Protein AF-A0A8C8H625-F1 (afdb_monomer)

Mean predicted aligned error: 10.96 Å

Nearest PDB structures (foldseek):
  1xi3-assembly1_B  TM=5.626E-01  e=2.067E-02  Pyrococcus furiosus
  3nl3-assembly1_C  TM=6.368E-01  e=4.954E-01  Nakaseomyces glabratus
  2c3z-assembly1_A  TM=3.752E-01  e=5.286E-01  Saccharolobus solfataricus
  1guz-assembly1_C  TM=5.923E-01  e=2.852E+00  Prosthecochloris vibrioformis
  7w8a-assembly1_B  TM=6.347E-01  e=4.491E+00  Babesia orientalis

Foldseek 3Di:
DDDDPPPPAQADEDEPPPPPPDELDDDVVVLVVLLVVLLVVCVVCVRHQYEYEDPCRLVSCVSSVHQAYEDEQCDAWWQASHGIDHRCVVVVVVVCVVVVVPRHYYHYDLDDPRIGCPVCPVPDSVNSVVVNDPDPDDPDPCVVPPPDQDEAEDDDDPVCVVVCVVHPYYHDDPVPDDDVD

Sequence (181 aa):
ETWPQIIEEDGLIIENMHDVLYTFSIGPEVCASMTAVCAAVRGICPSLFRSCLQETALDVALASGMDFIRAEGYVFSHVADEGLLNACVGVLLRYGKQIKAEHVQIFTDIKKKHSSHVLTSDVSIVETARATEVDPVELRDVAESVRLLVLIGSGVTHDNVEQYLDSIAMTIGSHFKRGSV

pLDDT: mean 70.05, std 19.46, range [22.88, 93.25]

Organism: Oncorhynchus tshawytscha (NCBI:txid74940)

Radius of gyration: 17.41 Å; Cα contacts (8 Å, |Δi|>4): 211; chains: 1; bounding box: 45×52×32 Å

Structure (mmCIF, N/CA/C/O backbone):
data_AF-A0A8C8H625-F1
#
_entry.id   AF-A0A8C8H625-F1
#
loop_
_atom_site.group_PDB
_atom_site.id
_atom_site.type_symbol
_atom_site.label_atom_id
_atom_site.label_alt_id
_atom_site.label_comp_id
_atom_site.label_asym_id
_atom_site.label_entity_id
_atom_site.label_seq_id
_atom_site.pdbx_PDB_ins_code
_atom_site.Cartn_x
_atom_site.Cartn_y
_atom_site.Cartn_z
_atom_site.occupancy
_atom_site.B_iso_or_equiv
_atom_site.auth_seq_id
_atom_site.auth_comp_id
_atom_site.auth_asym_id
_atom_site.auth_atom_id
_atom_site.pdbx_PDB_model_num
ATOM 1 N N . GLU A 1 1 ? -21.019 -37.793 -1.789 1.00 31.06 1 GLU A N 1
ATOM 2 C CA . GLU A 1 1 ? -21.239 -36.603 -0.944 1.00 31.06 1 GLU A CA 1
ATOM 3 C C . GLU A 1 1 ? -19.889 -35.965 -0.673 1.00 31.06 1 GLU A C 1
ATOM 5 O O . GLU A 1 1 ? -19.155 -36.429 0.185 1.00 31.06 1 GLU A O 1
ATOM 10 N N . THR A 1 2 ? -19.501 -34.984 -1.476 1.00 25.44 2 THR A N 1
ATOM 11 C CA . THR A 1 2 ? -18.235 -34.257 -1.312 1.00 25.44 2 THR A CA 1
ATOM 12 C C . THR A 1 2 ? -18.562 -32.793 -1.524 1.00 25.44 2 THR A C 1
ATOM 14 O O . THR A 1 2 ? -18.779 -32.350 -2.649 1.00 25.44 2 THR A O 1
ATOM 17 N N . TRP A 1 3 ? -18.736 -32.094 -0.408 1.00 22.88 3 TRP A N 1
ATOM 18 C CA . TRP A 1 3 ? -18.944 -30.655 -0.344 1.00 22.88 3 TRP A CA 1
ATOM 19 C C . TRP A 1 3 ? -17.787 -29.930 -1.055 1.00 22.88 3 TRP A C 1
ATOM 21 O O . TRP A 1 3 ? -16.643 -30.361 -0.892 1.00 22.88 3 TRP A O 1
ATOM 31 N N . PRO A 1 4 ? -18.036 -28.858 -1.830 1.00 34.09 4 PRO A N 1
ATOM 32 C CA . PRO A 1 4 ? -16.956 -27.991 -2.281 1.00 34.09 4 PRO A CA 1
ATOM 33 C C . PRO A 1 4 ? -16.307 -27.377 -1.037 1.00 34.09 4 PRO A C 1
ATOM 35 O O . PRO A 1 4 ? -17.010 -26.835 -0.182 1.00 34.09 4 PRO A O 1
ATOM 38 N N . GLN A 1 5 ? -14.989 -27.529 -0.902 1.00 32.00 5 GLN A N 1
ATOM 39 C CA . GLN A 1 5 ? -14.224 -26.889 0.163 1.00 32.00 5 GLN A CA 1
ATOM 40 C C . GLN A 1 5 ? -14.479 -25.384 0.080 1.00 32.00 5 GLN A C 1
ATOM 42 O O . GLN A 1 5 ? -14.167 -24.742 -0.922 1.00 32.00 5 GLN A O 1
ATOM 47 N N . ILE A 1 6 ? -15.136 -24.852 1.106 1.00 26.44 6 ILE A N 1
ATOM 48 C CA . ILE A 1 6 ? -15.319 -23.420 1.290 1.00 26.44 6 ILE A CA 1
ATOM 49 C C . ILE A 1 6 ? -13.909 -22.862 1.482 1.00 26.44 6 ILE A C 1
ATOM 51 O O . ILE A 1 6 ? -13.241 -23.217 2.450 1.00 26.44 6 ILE A O 1
ATOM 55 N N . ILE A 1 7 ? -13.439 -22.055 0.533 1.00 34.59 7 ILE A N 1
ATOM 56 C CA . ILE A 1 7 ? -12.278 -21.198 0.757 1.00 34.59 7 ILE A CA 1
ATOM 57 C C . ILE A 1 7 ? -12.759 -20.173 1.786 1.00 34.59 7 ILE A C 1
ATOM 59 O O . ILE A 1 7 ? -13.562 -19.301 1.454 1.00 34.59 7 ILE A O 1
ATOM 63 N N . GLU A 1 8 ? -12.386 -20.351 3.051 1.00 35.91 8 GLU A N 1
ATOM 64 C CA . GLU A 1 8 ? -12.591 -19.319 4.064 1.00 35.91 8 GLU A CA 1
ATOM 65 C C . GLU A 1 8 ? -11.663 -18.152 3.715 1.00 35.91 8 GLU A C 1
ATOM 67 O O . GLU A 1 8 ? -10.464 -18.331 3.513 1.00 35.91 8 GLU A O 1
ATOM 72 N N . GLU A 1 9 ? -12.234 -16.962 3.539 1.00 56.28 9 GLU A N 1
ATOM 73 C CA . GLU A 1 9 ? -11.440 -15.760 3.307 1.00 56.28 9 GLU A CA 1
ATOM 74 C C . GLU A 1 9 ? -10.863 -15.293 4.644 1.00 56.28 9 GLU A C 1
ATOM 76 O O . GLU A 1 9 ? -11.613 -14.951 5.556 1.00 56.28 9 GLU A O 1
ATOM 81 N N . ASP A 1 10 ? -9.536 -15.252 4.758 1.00 67.25 10 ASP A N 1
ATOM 82 C CA . ASP A 1 10 ? -8.853 -14.777 5.970 1.00 67.25 10 ASP A CA 1
ATOM 83 C C . ASP A 1 10 ? -8.672 -13.245 5.990 1.00 67.25 10 ASP A C 1
ATOM 85 O O . ASP A 1 10 ? -8.408 -12.642 7.036 1.00 67.25 10 ASP A O 1
ATOM 89 N N . GLY A 1 11 ? -8.840 -12.576 4.842 1.00 68.88 11 GLY A N 1
ATOM 90 C CA . GLY A 1 11 ? -8.639 -11.135 4.732 1.00 68.88 11 GLY A CA 1
ATOM 91 C C . GLY A 1 11 ? -9.285 -10.477 3.515 1.00 68.88 11 GLY A C 1
ATOM 92 O O . GLY A 1 11 ? -9.556 -11.113 2.503 1.00 68.88 11 GLY A O 1
ATOM 93 N N . LEU A 1 12 ? -9.519 -9.170 3.633 1.00 72.69 12 LEU A N 1
ATOM 94 C CA . LEU A 1 12 ? -10.194 -8.328 2.651 1.00 72.69 12 LEU A CA 1
ATOM 95 C C . LEU A 1 12 ? -9.364 -7.074 2.360 1.00 72.69 12 LEU A C 1
ATOM 97 O O . LEU A 1 12 ? -8.998 -6.330 3.271 1.00 72.69 12 LEU A O 1
ATOM 101 N N . ILE A 1 13 ? -9.120 -6.795 1.081 1.00 77.00 13 ILE A N 1
ATOM 102 C CA . ILE A 1 13 ? -8.466 -5.561 0.633 1.00 77.00 13 ILE A CA 1
ATOM 103 C C . ILE A 1 13 ? -9.511 -4.670 -0.037 1.00 77.00 13 ILE A C 1
ATOM 105 O O . ILE A 1 13 ? -10.203 -5.104 -0.957 1.00 77.00 13 ILE A O 1
ATOM 109 N N . ILE A 1 14 ? -9.625 -3.425 0.429 1.00 79.50 14 ILE A N 1
ATOM 110 C CA . ILE A 1 14 ? -10.515 -2.414 -0.145 1.00 79.50 14 ILE A CA 1
ATOM 111 C C . ILE A 1 14 ? -9.673 -1.459 -0.998 1.00 79.50 14 ILE A C 1
ATOM 113 O O . ILE A 1 14 ? -8.811 -0.745 -0.479 1.00 79.50 14 ILE A O 1
ATOM 117 N N . GLU A 1 15 ? -9.930 -1.426 -2.305 1.00 74.94 15 GLU A N 1
ATOM 118 C CA . GLU A 1 15 ? -9.161 -0.625 -3.266 1.00 74.94 15 GLU A CA 1
ATOM 119 C C . GLU A 1 15 ? -10.077 0.272 -4.109 1.00 74.94 15 GLU A C 1
ATOM 121 O O . GLU A 1 15 ? -11.131 -0.158 -4.583 1.00 74.94 15 GLU A O 1
ATOM 126 N N . ASN A 1 16 ? -9.646 1.512 -4.353 1.00 77.00 16 ASN A N 1
ATOM 127 C CA . ASN A 1 16 ? -10.332 2.457 -5.237 1.00 77.00 16 ASN A CA 1
ATOM 128 C C . ASN A 1 16 ? -9.816 2.349 -6.688 1.00 77.00 16 ASN A C 1
ATOM 130 O O . ASN A 1 16 ? -9.246 3.284 -7.241 1.00 77.00 16 ASN A O 1
ATOM 134 N N . MET A 1 17 ? -9.985 1.181 -7.314 1.00 69.00 17 MET A N 1
ATOM 135 C CA . MET A 1 17 ? -9.396 0.887 -8.635 1.00 69.00 17 MET A CA 1
ATOM 136 C C . MET A 1 17 ? -10.041 1.630 -9.817 1.00 69.00 17 MET A C 1
ATOM 138 O O . MET A 1 17 ? -9.475 1.637 -10.910 1.00 69.00 17 MET A O 1
ATOM 142 N N . HIS A 1 18 ? -11.225 2.217 -9.626 1.00 67.75 18 HIS A N 1
ATOM 143 C CA . HIS A 1 18 ? -12.020 2.834 -10.696 1.00 67.75 18 HIS A CA 1
ATOM 144 C C . HIS A 1 18 ? -11.946 4.367 -10.725 1.00 67.75 18 HIS A C 1
ATOM 146 O O . HIS A 1 18 ? -12.635 4.988 -11.536 1.00 67.75 18 HIS A O 1
ATOM 152 N N . ASP A 1 19 ? -11.080 4.969 -9.909 1.00 69.44 19 ASP A N 1
ATOM 153 C CA . ASP A 1 19 ? -10.763 6.400 -9.952 1.00 69.44 19 ASP A CA 1
ATOM 154 C C . ASP A 1 19 ? -9.765 6.709 -11.083 1.00 69.44 19 ASP A C 1
ATOM 156 O O . ASP A 1 19 ? -8.603 7.057 -10.882 1.00 69.44 19 ASP A O 1
ATOM 160 N N . VAL A 1 20 ? -10.220 6.458 -12.310 1.00 69.12 20 VAL A N 1
ATOM 161 C CA . VAL A 1 20 ? -9.482 6.682 -13.559 1.00 69.12 20 VAL A CA 1
ATOM 162 C C . VAL A 1 20 ? -9.788 8.114 -14.014 1.00 69.12 20 VAL A C 1
ATOM 164 O O . VAL A 1 20 ? -10.954 8.467 -14.161 1.00 69.12 20 VAL A O 1
ATOM 167 N N . LEU A 1 21 ? -8.856 9.019 -14.313 1.00 69.56 21 LEU A N 1
ATOM 168 C CA . LEU A 1 21 ? -7.414 8.955 -14.554 1.00 69.56 21 LEU A CA 1
ATOM 169 C C . LEU A 1 21 ? -6.597 9.024 -13.260 1.00 69.56 21 LEU A C 1
ATOM 171 O O . LEU A 1 21 ? -6.777 9.947 -12.468 1.00 69.56 21 LEU A O 1
ATOM 175 N N . TYR A 1 22 ? -5.642 8.109 -13.102 1.00 75.06 22 TYR A N 1
ATOM 176 C CA . TYR A 1 22 ? -4.847 8.052 -11.885 1.00 75.06 22 TYR A CA 1
ATOM 177 C C . TYR A 1 22 ? -3.950 9.289 -11.704 1.00 75.06 22 TYR A C 1
ATOM 179 O O . TYR A 1 22 ? -3.347 9.798 -12.652 1.00 75.06 22 TYR A O 1
ATOM 187 N N . THR A 1 23 ? -3.861 9.768 -10.462 1.00 74.88 23 THR A N 1
ATOM 188 C CA . THR A 1 23 ? -3.111 10.965 -10.065 1.00 74.88 23 THR A CA 1
ATOM 189 C C . THR A 1 23 ? -2.464 10.757 -8.700 1.00 74.88 23 THR A C 1
ATOM 191 O O . THR A 1 23 ? -3.054 10.144 -7.814 1.00 74.88 23 THR A O 1
ATOM 194 N N . PHE A 1 24 ? -1.271 11.321 -8.510 1.00 74.81 24 PHE A N 1
ATOM 195 C CA . PHE A 1 24 ? -0.636 11.404 -7.190 1.00 74.81 24 PHE A CA 1
ATOM 196 C C . PHE A 1 24 ? -1.356 12.402 -6.270 1.00 74.81 24 PHE A C 1
ATOM 198 O O . PHE A 1 24 ? -1.366 12.261 -5.059 1.00 74.81 24 PHE A O 1
ATOM 205 N N . SER A 1 25 ? -2.007 13.425 -6.829 1.00 77.56 25 SER A N 1
ATOM 206 C CA . SER A 1 25 ? -2.740 14.404 -6.026 1.00 77.56 25 SER A CA 1
ATOM 207 C C . SER A 1 25 ? -4.176 13.943 -5.818 1.00 77.56 25 SER A C 1
ATOM 209 O O . SER A 1 25 ? -5.055 14.290 -6.606 1.00 77.56 25 SER A O 1
ATOM 211 N N . ILE A 1 26 ? -4.410 13.197 -4.745 1.00 80.44 26 ILE A N 1
ATOM 212 C CA . ILE A 1 26 ? -5.755 12.838 -4.290 1.00 80.44 26 ILE A CA 1
ATOM 213 C C . ILE A 1 26 ? -6.358 13.945 -3.425 1.00 80.44 26 ILE A C 1
ATOM 215 O O . ILE A 1 26 ? -5.682 14.544 -2.585 1.00 80.44 26 ILE A O 1
ATOM 219 N N . GLY A 1 27 ? -7.639 14.237 -3.637 1.00 83.19 27 GLY A N 1
ATOM 220 C CA . GLY A 1 27 ? -8.355 15.212 -2.830 1.00 83.19 27 GLY A CA 1
ATOM 221 C C . GLY A 1 27 ? -8.892 14.617 -1.521 1.00 83.19 27 GLY A C 1
ATOM 222 O O . GLY A 1 27 ? -8.998 13.393 -1.361 1.00 83.19 27 GLY A O 1
ATOM 223 N N . PRO A 1 28 ? -9.241 15.474 -0.545 1.00 88.25 28 PRO A N 1
ATOM 224 C CA . PRO A 1 28 ? -9.772 15.037 0.746 1.00 88.25 28 PRO A CA 1
ATOM 225 C C . PRO A 1 28 ? -11.078 14.236 0.622 1.00 88.25 28 PRO A C 1
ATOM 227 O O . PRO A 1 28 ? -11.387 13.435 1.504 1.00 88.25 28 PRO A O 1
ATOM 230 N N . GLU A 1 29 ? -11.837 14.415 -0.462 1.00 87.31 29 GLU A N 1
ATOM 231 C CA . GLU A 1 29 ? -13.051 13.659 -0.768 1.00 87.31 29 GLU A CA 1
ATOM 232 C C . GLU A 1 29 ? -12.794 12.158 -0.927 1.00 87.31 29 GLU A C 1
ATOM 234 O O . GLU A 1 29 ? -13.611 11.356 -0.469 1.00 87.31 29 GLU A O 1
ATOM 239 N N . VAL A 1 30 ? -11.649 11.767 -1.498 1.00 85.62 30 VAL A N 1
ATOM 240 C CA . VAL A 1 30 ? -11.278 10.356 -1.663 1.00 85.62 30 VAL A CA 1
ATOM 241 C C . VAL A 1 30 ? -10.947 9.750 -0.303 1.00 85.62 30 VAL A C 1
ATOM 243 O O . VAL A 1 30 ? -11.513 8.723 0.065 1.00 85.62 30 VAL A O 1
ATOM 246 N N . CYS A 1 31 ? -10.116 10.424 0.498 1.00 86.25 31 CYS A N 1
ATOM 247 C CA . CYS A 1 31 ? -9.773 9.976 1.851 1.00 86.25 31 CYS A CA 1
ATOM 248 C C . CYS A 1 31 ? -11.022 9.843 2.744 1.00 86.25 31 CYS A C 1
ATOM 250 O O . CYS A 1 31 ? -11.204 8.828 3.422 1.00 86.25 31 CYS A O 1
ATOM 252 N N . ALA A 1 32 ? -11.935 10.820 2.694 1.00 89.00 32 ALA A N 1
ATOM 253 C CA . ALA A 1 32 ? -13.196 10.774 3.431 1.00 89.00 32 ALA A CA 1
ATOM 254 C C . ALA A 1 32 ? -14.094 9.612 2.974 1.00 89.00 32 AL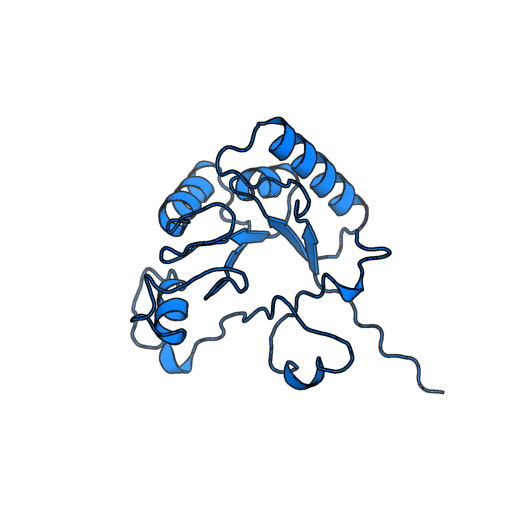A A C 1
ATOM 256 O O . ALA A 1 32 ? -14.622 8.873 3.809 1.00 89.00 32 ALA A O 1
ATOM 257 N N . SER A 1 33 ? -14.232 9.418 1.659 1.00 88.69 33 SER A N 1
ATOM 258 C CA . SER A 1 33 ? -15.049 8.344 1.083 1.00 88.69 33 SER A CA 1
ATOM 259 C C . SER A 1 33 ? -14.494 6.968 1.443 1.00 88.69 33 SER A C 1
ATOM 261 O O . SER A 1 33 ? -15.230 6.117 1.941 1.00 88.69 33 SER A O 1
ATOM 263 N N . MET A 1 34 ? -13.184 6.770 1.283 1.00 87.62 34 MET A N 1
ATOM 264 C CA . MET A 1 34 ? -12.515 5.518 1.632 1.00 87.62 34 MET A CA 1
ATOM 265 C C . MET A 1 34 ? -12.594 5.228 3.128 1.00 87.62 34 MET A C 1
ATOM 267 O O . MET A 1 34 ? -12.848 4.088 3.508 1.00 87.62 34 MET A O 1
ATOM 271 N N . THR A 1 35 ? -12.481 6.246 3.984 1.00 89.38 35 THR A N 1
ATOM 272 C CA . THR A 1 35 ? -12.675 6.088 5.434 1.00 89.38 35 THR A CA 1
ATOM 273 C C . THR A 1 35 ? -14.090 5.620 5.764 1.00 89.38 35 THR A C 1
ATOM 275 O O . THR A 1 35 ? -14.255 4.685 6.548 1.00 89.38 35 THR A O 1
ATOM 278 N N . ALA A 1 36 ? -15.114 6.218 5.146 1.00 89.62 36 ALA A N 1
ATOM 279 C CA . ALA A 1 36 ? -16.504 5.819 5.356 1.00 89.62 36 ALA A CA 1
ATOM 280 C C . ALA A 1 36 ? -16.767 4.377 4.891 1.00 89.62 36 ALA A C 1
ATOM 282 O O . ALA A 1 36 ? -17.398 3.602 5.612 1.00 89.62 36 ALA A O 1
ATOM 283 N N . VAL A 1 37 ? -16.240 3.999 3.722 1.00 87.81 37 VAL A N 1
ATOM 284 C CA . VAL A 1 37 ? -16.347 2.635 3.184 1.00 87.81 37 VAL A CA 1
ATOM 285 C C . VAL A 1 37 ? -15.641 1.633 4.099 1.00 87.81 37 VAL A C 1
ATOM 287 O O . VAL A 1 37 ? -16.259 0.651 4.508 1.00 87.81 37 VAL A O 1
ATOM 290 N N . CYS A 1 38 ? -14.390 1.890 4.487 1.00 87.00 38 CYS A N 1
ATOM 291 C CA . CYS A 1 38 ? -13.626 0.997 5.363 1.00 87.00 38 CYS A CA 1
ATOM 292 C C . CYS A 1 38 ? -14.302 0.827 6.732 1.00 87.00 38 CYS A C 1
ATOM 294 O O . CYS A 1 38 ? -14.404 -0.290 7.242 1.00 87.00 38 CYS A O 1
ATOM 296 N N . ALA A 1 39 ? -14.835 1.911 7.306 1.00 87.81 39 ALA A N 1
ATOM 297 C CA . ALA A 1 39 ? -15.571 1.858 8.566 1.00 87.81 39 ALA A CA 1
ATOM 298 C C . ALA A 1 39 ? -16.868 1.034 8.452 1.00 87.81 39 ALA A C 1
ATOM 300 O O . ALA A 1 39 ? -17.171 0.240 9.344 1.00 87.81 39 ALA A O 1
ATOM 301 N N . ALA A 1 40 ? -17.614 1.176 7.351 1.00 86.06 40 ALA A N 1
ATOM 302 C CA . ALA A 1 40 ? -18.819 0.386 7.105 1.00 86.06 40 ALA A CA 1
ATOM 303 C C . ALA A 1 40 ? -18.493 -1.106 6.932 1.00 86.06 40 ALA A C 1
ATOM 305 O O . ALA A 1 40 ? -19.123 -1.957 7.561 1.00 86.06 40 ALA A O 1
ATOM 306 N N . VAL A 1 41 ? -17.467 -1.422 6.138 1.00 83.88 41 VAL A N 1
ATOM 307 C CA . VAL A 1 41 ? -17.010 -2.799 5.910 1.00 83.88 41 VAL A CA 1
ATOM 308 C C . VAL A 1 41 ? -16.552 -3.453 7.211 1.00 83.88 41 VAL A C 1
ATOM 310 O O . VAL A 1 41 ? -16.894 -4.607 7.464 1.00 83.88 41 VAL A O 1
ATOM 313 N N . ARG A 1 42 ? -15.863 -2.714 8.088 1.00 81.88 42 ARG A N 1
ATOM 314 C CA . ARG A 1 42 ? -15.479 -3.216 9.413 1.00 81.88 42 ARG A CA 1
ATOM 315 C C . ARG A 1 42 ? -16.672 -3.687 10.242 1.00 81.88 42 ARG A C 1
ATOM 317 O O . ARG A 1 42 ? -16.564 -4.689 10.942 1.00 81.88 42 ARG A O 1
ATOM 324 N N . GLY A 1 43 ? -17.791 -2.967 10.174 1.00 81.06 43 GLY A N 1
ATOM 325 C CA . GLY A 1 43 ? -19.015 -3.331 10.887 1.00 81.06 43 GLY A CA 1
ATOM 326 C C . GLY A 1 43 ? -19.675 -4.605 10.350 1.00 81.06 43 GLY A C 1
ATOM 327 O O . GLY A 1 43 ? -20.291 -5.337 11.120 1.00 81.06 43 GLY A O 1
ATOM 328 N N . ILE A 1 44 ? -19.535 -4.879 9.050 1.00 83.25 44 ILE A N 1
ATOM 329 C CA . ILE A 1 44 ? -20.138 -6.042 8.379 1.00 83.25 44 ILE A CA 1
ATOM 330 C C . ILE A 1 44 ? -19.252 -7.283 8.532 1.00 83.25 44 ILE A C 1
ATOM 332 O O . ILE A 1 44 ? -19.758 -8.376 8.776 1.00 83.25 44 ILE A O 1
ATOM 336 N N . CYS A 1 45 ? -17.934 -7.105 8.432 1.00 78.38 45 CYS A N 1
ATOM 337 C CA . CYS A 1 45 ? -16.950 -8.182 8.433 1.00 78.38 45 CYS A CA 1
ATOM 338 C C . CYS A 1 45 ? -15.947 -8.014 9.588 1.00 78.38 45 CYS A C 1
ATOM 340 O O . CYS A 1 45 ? -14.772 -7.732 9.333 1.00 78.38 45 CYS A O 1
ATOM 342 N N . PRO A 1 46 ? -16.361 -8.167 10.863 1.00 70.19 46 PRO A N 1
ATOM 343 C CA . PRO A 1 46 ? -15.497 -7.900 12.014 1.00 70.19 46 PRO A CA 1
ATOM 344 C C . PRO A 1 46 ? -14.341 -8.902 12.155 1.00 70.19 46 PRO A C 1
ATOM 346 O O . PRO A 1 46 ? -13.293 -8.536 12.685 1.00 70.19 46 PRO A O 1
ATOM 349 N N . SER A 1 47 ? -14.498 -10.129 11.652 1.00 64.19 47 SER A N 1
ATOM 350 C CA . SER A 1 47 ? -13.526 -11.222 11.782 1.00 64.19 47 SER A CA 1
ATOM 351 C C . SER A 1 47 ? -12.434 -11.257 10.708 1.00 64.19 47 SER A C 1
ATOM 353 O O . SER A 1 47 ? -11.475 -11.997 10.883 1.00 64.19 47 SER A O 1
ATOM 355 N N . LEU A 1 48 ? -12.559 -10.489 9.621 1.00 70.00 48 LEU A N 1
ATOM 356 C CA . LEU A 1 48 ? -11.583 -10.496 8.523 1.00 70.00 48 LEU A CA 1
ATOM 357 C C . LEU A 1 48 ? -10.399 -9.568 8.809 1.00 70.00 48 LEU A C 1
ATOM 359 O O . LEU A 1 48 ? -10.583 -8.494 9.379 1.00 70.00 48 LEU A O 1
ATOM 363 N N . PHE A 1 49 ? -9.203 -9.940 8.356 1.00 64.62 49 PHE A N 1
ATOM 364 C CA . PHE A 1 49 ? -8.033 -9.059 8.342 1.00 64.62 49 PHE A CA 1
ATOM 365 C C . PHE A 1 49 ? -8.174 -8.021 7.213 1.00 64.62 49 PHE A C 1
ATOM 367 O O . PHE A 1 49 ? -8.355 -8.412 6.062 1.00 64.62 49 PHE A O 1
ATOM 374 N N . ARG A 1 50 ? -8.150 -6.705 7.489 1.00 66.75 50 ARG A N 1
ATOM 375 C CA . ARG A 1 50 ? -8.581 -5.689 6.493 1.00 66.75 50 ARG A CA 1
ATOM 376 C C . ARG A 1 50 ? -7.509 -4.693 6.061 1.00 66.75 50 ARG A C 1
ATOM 378 O O . ARG A 1 50 ? -6.740 -4.217 6.895 1.00 66.75 50 ARG A O 1
ATOM 385 N N . SER A 1 51 ? -7.566 -4.308 4.782 1.00 69.50 51 SER A N 1
ATOM 386 C CA . SER A 1 51 ? -6.683 -3.324 4.144 1.00 69.50 51 SER A CA 1
ATOM 387 C C . SER A 1 51 ? -7.397 -2.148 3.493 1.00 69.50 51 SER A C 1
ATOM 389 O O . SER A 1 51 ? -8.529 -2.284 3.028 1.00 69.50 51 SER A O 1
ATOM 391 N N . CYS A 1 52 ? -6.655 -1.054 3.313 1.00 54.25 52 CYS A N 1
ATOM 392 C CA . CYS A 1 52 ? -6.950 -0.033 2.310 1.00 54.25 52 CYS A CA 1
ATOM 393 C C . CYS A 1 52 ? -5.704 0.284 1.461 1.00 54.25 52 CYS A C 1
ATOM 395 O O . CYS A 1 52 ? -4.574 0.225 1.956 1.00 54.25 52 CYS A O 1
ATOM 397 N N . LEU A 1 53 ? -5.919 0.613 0.183 1.00 57.56 53 LEU A N 1
ATOM 398 C CA . LEU A 1 53 ? -4.873 1.007 -0.768 1.00 57.56 53 LEU A CA 1
ATOM 399 C C . LEU A 1 53 ? -5.085 2.455 -1.238 1.00 57.56 53 LEU A C 1
ATOM 401 O O . LEU A 1 53 ? -6.071 2.740 -1.914 1.00 57.56 53 LEU A O 1
ATOM 405 N N . GLN A 1 54 ? -4.157 3.353 -0.888 1.00 61.81 54 GLN A N 1
ATOM 406 C CA . GLN A 1 54 ? -4.102 4.764 -1.307 1.00 61.81 54 GLN A CA 1
ATOM 407 C C . GLN A 1 54 ? -2.772 5.403 -0.832 1.00 61.81 54 GLN A C 1
ATOM 409 O O . GLN A 1 54 ? -2.155 4.894 0.102 1.00 61.81 54 GLN A O 1
ATOM 414 N N . GLU A 1 55 ? -2.359 6.563 -1.361 1.00 64.25 55 GLU A N 1
ATOM 415 C CA . GLU A 1 55 ? -1.268 7.358 -0.756 1.00 64.25 55 GLU A CA 1
ATOM 416 C C . GLU A 1 55 ? -1.537 7.717 0.719 1.00 64.25 55 GLU A C 1
ATOM 418 O O . GLU A 1 55 ? -0.631 7.670 1.548 1.00 64.25 55 GLU A O 1
ATOM 423 N N . THR A 1 56 ? -2.795 8.000 1.075 1.00 75.38 56 THR A N 1
ATOM 424 C CA . THR A 1 56 ? -3.243 8.250 2.459 1.00 75.38 56 THR A CA 1
ATOM 425 C C . THR A 1 56 ? -3.768 6.984 3.140 1.00 75.38 56 THR A C 1
ATOM 427 O O . THR A 1 56 ? -4.600 7.064 4.046 1.00 75.38 56 THR A O 1
ATOM 430 N N . ALA A 1 57 ? -3.339 5.793 2.701 1.00 81.44 57 ALA A N 1
ATOM 431 C CA . ALA A 1 57 ? -3.835 4.530 3.251 1.00 81.44 57 ALA A CA 1
ATOM 432 C C . ALA A 1 57 ? -3.651 4.459 4.767 1.00 81.44 57 ALA A C 1
ATOM 434 O O . ALA A 1 57 ? -4.519 3.965 5.476 1.00 81.44 57 ALA A O 1
ATOM 435 N N . LEU A 1 58 ? -2.550 4.995 5.293 1.00 87.00 58 LEU A N 1
ATOM 436 C CA . LEU A 1 58 ? -2.294 4.926 6.726 1.00 87.00 58 LEU A CA 1
ATOM 437 C C . LEU A 1 58 ? -3.291 5.760 7.548 1.00 87.00 58 LEU A C 1
ATOM 439 O O . LEU A 1 58 ? -3.709 5.318 8.617 1.00 87.00 58 LEU A O 1
ATOM 443 N N . ASP A 1 59 ? -3.727 6.911 7.029 1.00 90.31 59 ASP A N 1
ATOM 444 C CA . ASP A 1 59 ? -4.756 7.746 7.660 1.00 90.31 59 ASP A CA 1
ATOM 445 C C . ASP A 1 59 ? -6.109 7.046 7.670 1.00 90.31 59 ASP A C 1
ATOM 447 O O . ASP A 1 59 ? -6.768 6.959 8.707 1.00 90.31 59 ASP A O 1
ATOM 451 N N . VAL A 1 60 ? -6.503 6.507 6.513 1.00 89.94 60 VAL A N 1
ATOM 452 C CA . VAL A 1 60 ? -7.758 5.769 6.342 1.00 89.94 60 VAL A CA 1
ATOM 453 C C . VAL A 1 60 ? -7.770 4.543 7.251 1.00 89.94 60 VAL A C 1
ATOM 455 O O . VAL A 1 60 ? -8.752 4.313 7.963 1.00 89.94 60 VAL A O 1
ATOM 458 N N . ALA A 1 61 ? -6.675 3.782 7.276 1.00 89.31 61 ALA A N 1
ATOM 459 C CA . ALA A 1 61 ? -6.525 2.605 8.115 1.00 89.31 61 ALA A CA 1
ATOM 460 C C . ALA A 1 61 ? -6.609 2.955 9.598 1.00 89.31 61 ALA A C 1
ATOM 462 O O . ALA A 1 61 ? -7.362 2.308 10.320 1.00 89.31 61 ALA A O 1
ATOM 463 N N . LEU A 1 62 ? -5.916 4.003 10.048 1.00 91.69 62 LEU A N 1
ATOM 464 C CA . LEU A 1 62 ? -5.980 4.452 11.436 1.00 91.69 62 LEU A CA 1
ATOM 465 C C . LEU A 1 62 ? -7.394 4.925 11.815 1.00 91.69 62 LEU A C 1
ATOM 467 O O . LEU A 1 62 ? -7.912 4.542 12.863 1.00 91.69 62 LEU A O 1
ATOM 471 N N . ALA A 1 63 ? -8.038 5.727 10.963 1.00 92.56 63 ALA A N 1
ATOM 472 C CA . ALA A 1 63 ? -9.346 6.323 11.239 1.00 92.56 63 ALA A CA 1
ATOM 473 C C . ALA A 1 63 ? -10.497 5.304 11.232 1.00 92.56 63 ALA A C 1
ATOM 475 O O . ALA A 1 63 ? -11.440 5.426 12.014 1.00 92.56 63 ALA A O 1
ATOM 476 N N . SER A 1 64 ? -10.425 4.289 10.369 1.00 90.25 64 SER A N 1
ATOM 477 C CA . SER A 1 64 ? -11.430 3.218 10.282 1.00 90.25 64 SER A CA 1
ATOM 478 C C . SER A 1 64 ? -11.057 1.966 11.095 1.00 90.25 64 SER A C 1
ATOM 480 O O . SER A 1 64 ? -11.886 1.074 11.298 1.00 90.25 64 SER A O 1
ATOM 482 N N . GLY A 1 65 ? -9.829 1.925 11.621 1.00 89.00 65 GLY A N 1
ATOM 483 C CA . GLY A 1 65 ? -9.178 0.808 12.308 1.00 89.00 65 GLY A CA 1
ATOM 484 C C . GLY A 1 65 ? -9.148 -0.470 11.476 1.00 89.00 65 GLY A C 1
ATOM 485 O O . GLY A 1 65 ? -9.677 -1.508 11.878 1.00 89.00 65 GLY A O 1
ATOM 486 N N . MET A 1 66 ? -8.540 -0.345 10.302 1.00 85.62 66 MET A N 1
ATOM 487 C CA . MET A 1 66 ? -8.050 -1.472 9.515 1.00 85.62 66 MET A CA 1
ATOM 488 C C . MET A 1 66 ? -6.803 -2.063 10.173 1.00 85.62 66 MET A C 1
ATOM 490 O O . MET A 1 66 ? -6.116 -1.400 10.949 1.00 85.62 66 MET A O 1
ATOM 494 N N . ASP A 1 67 ? -6.513 -3.317 9.850 1.00 83.88 67 ASP A N 1
ATOM 495 C CA . ASP A 1 67 ? -5.419 -4.064 10.469 1.00 83.88 67 ASP A CA 1
ATOM 496 C C . ASP A 1 67 ? -4.102 -3.878 9.702 1.00 83.88 67 ASP A C 1
ATOM 498 O O . ASP A 1 67 ? -3.013 -4.009 10.269 1.00 83.88 67 ASP A O 1
ATOM 502 N N . PHE A 1 68 ? -4.198 -3.542 8.411 1.00 84.25 68 PHE A N 1
ATOM 503 C CA . PHE A 1 68 ? -3.048 -3.298 7.559 1.00 84.25 68 PHE A CA 1
ATOM 504 C C . PHE A 1 68 ? -3.317 -2.311 6.421 1.00 84.25 68 PHE A C 1
ATOM 506 O O . PHE A 1 68 ? -4.450 -1.919 6.158 1.00 84.25 68 PHE A O 1
ATOM 513 N N . ILE A 1 69 ? -2.253 -1.932 5.720 1.00 84.62 69 ILE A N 1
ATOM 514 C CA . ILE A 1 69 ? -2.292 -1.256 4.423 1.00 84.62 69 ILE A CA 1
ATOM 515 C C . ILE A 1 69 ? -1.455 -2.032 3.414 1.00 84.62 69 ILE A C 1
ATOM 517 O O . ILE A 1 69 ? -0.487 -2.702 3.785 1.00 84.62 69 ILE A O 1
ATOM 521 N N . ARG A 1 70 ? -1.802 -1.911 2.133 1.00 82.56 70 ARG A N 1
ATOM 522 C CA . ARG A 1 70 ? -0.901 -2.274 1.039 1.00 82.56 70 ARG A CA 1
ATOM 523 C C . ARG A 1 70 ? -0.144 -1.017 0.611 1.00 82.56 70 ARG A C 1
ATOM 525 O O . ARG A 1 70 ? -0.762 -0.008 0.292 1.00 82.56 70 ARG A O 1
ATOM 532 N N . ALA A 1 71 ? 1.181 -1.052 0.644 1.00 80.19 71 ALA A N 1
ATOM 533 C CA . ALA A 1 71 ? 2.039 0.029 0.183 1.00 80.19 71 ALA A CA 1
ATOM 534 C C . ALA A 1 71 ? 2.623 -0.336 -1.181 1.00 80.19 71 ALA A C 1
ATOM 536 O O . ALA A 1 71 ? 3.391 -1.290 -1.312 1.00 80.19 71 ALA A O 1
ATOM 537 N N . GLU A 1 72 ? 2.274 0.442 -2.200 1.00 81.12 72 GLU A N 1
ATOM 538 C CA . GLU A 1 72 ? 2.904 0.344 -3.512 1.00 81.12 72 GLU A CA 1
ATOM 539 C C . GLU A 1 72 ? 4.165 1.205 -3.556 1.00 81.12 72 GLU A C 1
ATOM 541 O O . GLU A 1 72 ? 4.248 2.256 -2.918 1.00 81.12 72 GLU A O 1
ATOM 546 N N . GLY A 1 73 ? 5.174 0.748 -4.301 1.00 80.75 73 GLY A N 1
ATOM 547 C CA . GLY A 1 73 ? 6.437 1.484 -4.413 1.00 80.75 73 GLY A CA 1
ATOM 548 C C . GLY A 1 73 ? 7.127 1.675 -3.067 1.00 80.75 73 GLY A C 1
ATOM 549 O O . GLY A 1 73 ? 7.701 2.727 -2.811 1.00 80.75 73 GLY A O 1
ATOM 550 N N . TYR A 1 74 ? 7.062 0.678 -2.182 1.00 85.56 74 TYR A N 1
ATOM 551 C CA . TYR A 1 74 ? 7.693 0.761 -0.865 1.00 85.56 74 TYR A CA 1
ATOM 552 C C . TYR A 1 74 ? 9.207 0.948 -0.979 1.00 85.56 74 TYR A C 1
ATOM 554 O O . TYR A 1 74 ? 9.767 1.863 -0.370 1.00 85.56 74 TYR A O 1
ATOM 562 N N . VAL A 1 75 ? 9.850 0.144 -1.831 1.00 86.44 75 VAL A N 1
ATOM 563 C CA . VAL A 1 75 ? 11.278 0.229 -2.157 1.00 86.44 75 VAL A CA 1
ATOM 564 C C . VAL A 1 75 ? 11.491 0.344 -3.658 1.00 86.44 75 VAL A C 1
ATOM 566 O O . VAL A 1 75 ? 10.800 -0.299 -4.445 1.00 86.44 75 VAL A O 1
ATOM 569 N N . PHE A 1 76 ? 12.502 1.135 -4.015 1.00 89.25 76 PHE A N 1
ATOM 570 C CA . PHE A 1 76 ? 12.880 1.502 -5.379 1.00 89.25 76 PHE A CA 1
ATOM 571 C C . PHE A 1 76 ? 11.772 2.158 -6.224 1.00 89.25 76 PHE A C 1
ATOM 573 O O . PHE A 1 76 ? 10.576 2.030 -5.973 1.00 89.25 76 PHE A O 1
ATOM 580 N N . SER A 1 77 ? 12.191 2.898 -7.249 1.00 89.56 77 SER A N 1
ATOM 581 C CA . SER A 1 77 ? 11.265 3.574 -8.158 1.00 89.56 77 SER A CA 1
ATOM 582 C C . SER A 1 77 ? 10.863 2.675 -9.329 1.00 89.56 77 SER A C 1
ATOM 584 O O . SER A 1 77 ? 11.659 1.870 -9.813 1.00 89.56 77 SER A O 1
ATOM 586 N N . HIS A 1 78 ? 9.642 2.847 -9.825 1.00 89.81 78 HIS A N 1
ATOM 587 C CA . HIS A 1 78 ? 9.134 2.157 -11.012 1.00 89.81 78 HIS A CA 1
ATOM 588 C C . HIS A 1 78 ? 8.111 3.030 -11.745 1.00 89.81 78 HIS A C 1
ATOM 590 O O . HIS A 1 78 ? 7.598 3.994 -11.184 1.00 89.81 78 HIS A O 1
ATOM 596 N N . VAL A 1 79 ? 7.823 2.719 -13.009 1.00 90.44 79 VAL A N 1
ATOM 597 C CA . VAL A 1 79 ? 6.875 3.497 -13.824 1.00 90.44 79 VAL A CA 1
ATOM 598 C C . VAL A 1 79 ? 5.568 2.726 -13.965 1.00 90.44 79 VAL A C 1
ATOM 600 O O . VAL A 1 79 ? 5.604 1.563 -14.356 1.00 90.44 79 VAL A O 1
ATOM 603 N N . ALA A 1 80 ? 4.436 3.354 -13.677 1.00 86.62 80 ALA A N 1
ATOM 604 C CA . ALA A 1 80 ? 3.098 2.789 -13.852 1.00 86.62 80 ALA A CA 1
ATOM 605 C C . ALA A 1 80 ? 2.180 3.797 -14.567 1.00 86.62 80 ALA A C 1
ATOM 607 O O . ALA A 1 80 ? 2.663 4.799 -15.102 1.00 86.62 80 ALA A O 1
ATOM 608 N N . ASP A 1 81 ? 0.877 3.528 -14.592 1.00 82.94 81 ASP A N 1
ATOM 609 C CA . ASP A 1 81 ? -0.126 4.348 -15.283 1.00 82.94 81 ASP A CA 1
ATOM 610 C C . ASP A 1 81 ? -0.195 5.784 -14.718 1.00 82.94 81 ASP A C 1
ATOM 612 O O . ASP A 1 81 ? -0.525 6.725 -15.438 1.00 82.94 81 ASP A O 1
ATOM 616 N N . GLU A 1 82 ? 0.196 5.962 -13.452 1.00 79.88 82 GLU A N 1
ATOM 617 C CA . GLU A 1 82 ? 0.337 7.239 -12.742 1.00 79.88 82 GLU A CA 1
ATOM 618 C C . GLU A 1 82 ? 1.584 8.044 -13.154 1.00 79.88 82 GLU A C 1
ATOM 620 O O . GLU A 1 82 ? 1.670 9.250 -12.914 1.00 79.88 82 GLU A O 1
ATOM 625 N N . GLY A 1 83 ? 2.584 7.385 -13.746 1.00 86.75 83 GLY A N 1
ATOM 626 C CA . GLY A 1 83 ? 3.911 7.939 -14.007 1.00 86.75 83 GLY A CA 1
ATOM 627 C C . GLY A 1 83 ? 5.007 7.280 -13.166 1.00 86.75 83 GLY A C 1
ATOM 628 O O . GLY A 1 83 ? 4.972 6.080 -12.909 1.00 86.75 83 GLY A O 1
ATOM 629 N N . LEU A 1 84 ? 6.037 8.044 -12.787 1.00 89.38 84 LEU A N 1
ATOM 630 C CA . LEU A 1 84 ? 7.170 7.538 -12.002 1.00 89.38 84 LEU A CA 1
ATOM 631 C C . LEU A 1 84 ? 6.828 7.522 -10.505 1.00 89.38 84 LEU A C 1
ATOM 633 O O . LEU A 1 84 ? 6.805 8.573 -9.866 1.00 89.38 84 LEU A O 1
ATOM 637 N N . LEU A 1 85 ? 6.634 6.332 -9.941 1.00 86.12 85 LEU A N 1
ATOM 638 C CA . LEU A 1 85 ? 6.487 6.124 -8.505 1.00 86.12 85 LEU A CA 1
ATOM 639 C C . LEU A 1 85 ? 7.866 6.097 -7.852 1.00 86.12 85 LEU A C 1
ATOM 641 O O . LEU A 1 85 ? 8.747 5.356 -8.288 1.00 86.12 85 LEU A O 1
ATOM 645 N N . ASN A 1 86 ? 8.044 6.888 -6.796 1.00 88.38 86 ASN A N 1
ATOM 646 C CA . ASN A 1 86 ? 9.251 6.874 -5.975 1.00 88.38 86 ASN A CA 1
ATOM 647 C C . ASN A 1 86 ? 9.083 5.976 -4.750 1.00 88.38 86 ASN A C 1
ATOM 649 O O . ASN A 1 86 ? 7.974 5.794 -4.257 1.00 88.38 86 ASN A O 1
ATOM 653 N N . ALA A 1 87 ? 10.209 5.486 -4.228 1.00 88.06 87 ALA A N 1
ATOM 654 C CA . ALA A 1 87 ? 10.236 4.716 -2.990 1.00 88.06 87 ALA A CA 1
ATOM 655 C C . ALA A 1 87 ? 9.618 5.505 -1.817 1.00 88.06 87 ALA A C 1
ATOM 657 O O . ALA A 1 87 ? 10.065 6.617 -1.516 1.00 88.06 87 ALA A O 1
ATOM 658 N N . CYS A 1 88 ? 8.636 4.923 -1.123 1.00 85.38 88 CYS A N 1
ATOM 659 C CA . CYS A 1 88 ? 7.880 5.613 -0.072 1.00 85.38 88 CYS A CA 1
ATOM 660 C C . CYS A 1 88 ? 8.235 5.192 1.368 1.00 85.38 88 CYS A C 1
ATOM 662 O O . CYS A 1 88 ? 7.912 5.936 2.298 1.00 85.38 88 CYS A O 1
ATOM 664 N N . VAL A 1 89 ? 8.957 4.076 1.580 1.00 86.06 89 VAL A N 1
ATOM 665 C CA . VAL A 1 89 ? 9.224 3.476 2.911 1.00 86.06 89 VAL A CA 1
ATOM 666 C C . VAL A 1 89 ? 9.663 4.483 3.974 1.00 86.06 89 VAL A C 1
ATOM 668 O O . VAL A 1 89 ? 9.123 4.519 5.079 1.00 86.06 89 VAL A O 1
ATOM 671 N N . GLY A 1 90 ? 10.621 5.352 3.644 1.00 83.31 90 GLY A N 1
ATOM 672 C CA . GLY A 1 90 ? 11.175 6.296 4.609 1.00 83.31 90 GLY A CA 1
ATOM 673 C C . GLY A 1 90 ? 10.146 7.319 5.092 1.00 83.31 90 GLY A C 1
ATOM 674 O O . GLY A 1 90 ? 10.107 7.634 6.281 1.00 83.31 90 GLY A O 1
ATOM 675 N N . VAL A 1 91 ? 9.328 7.853 4.181 1.00 85.31 91 VAL A N 1
ATOM 676 C CA . VAL A 1 91 ? 8.265 8.811 4.523 1.00 85.31 91 VAL A CA 1
ATOM 677 C C . VAL A 1 91 ? 7.141 8.089 5.257 1.00 85.31 91 VAL A C 1
ATOM 679 O O . VAL A 1 91 ? 6.731 8.554 6.317 1.00 85.31 91 VAL A O 1
ATOM 682 N N . LEU A 1 92 ? 6.723 6.928 4.750 1.00 85.44 92 LEU A N 1
ATOM 683 C CA . LEU A 1 92 ? 5.624 6.136 5.291 1.00 85.44 92 LEU A CA 1
ATOM 684 C C . LEU A 1 92 ? 5.862 5.730 6.752 1.00 85.44 92 LEU A C 1
ATOM 686 O O . LEU A 1 92 ? 5.017 5.992 7.604 1.00 85.44 92 LEU A O 1
ATOM 690 N N . LEU A 1 93 ? 7.032 5.169 7.077 1.00 85.88 93 LEU A N 1
ATOM 691 C CA . LEU A 1 93 ? 7.344 4.734 8.445 1.00 85.88 93 LEU A CA 1
ATOM 692 C C . LEU A 1 93 ? 7.479 5.907 9.425 1.00 85.88 93 LEU A C 1
ATOM 694 O O . LEU A 1 93 ? 6.999 5.838 10.558 1.00 85.88 93 LEU A O 1
ATOM 698 N N . ARG A 1 94 ? 8.108 7.014 9.000 1.00 84.12 94 ARG A N 1
ATOM 699 C CA . ARG A 1 94 ? 8.199 8.230 9.829 1.00 84.12 94 ARG A CA 1
ATOM 700 C C . ARG A 1 94 ? 6.820 8.817 10.100 1.00 84.12 94 ARG A C 1
ATOM 702 O O . ARG A 1 94 ? 6.545 9.207 11.234 1.00 84.12 94 ARG A O 1
ATOM 709 N N . TYR A 1 95 ? 5.973 8.856 9.077 1.00 88.44 95 TYR A N 1
ATOM 710 C CA . TYR A 1 95 ? 4.611 9.347 9.193 1.00 88.44 95 TYR A CA 1
ATOM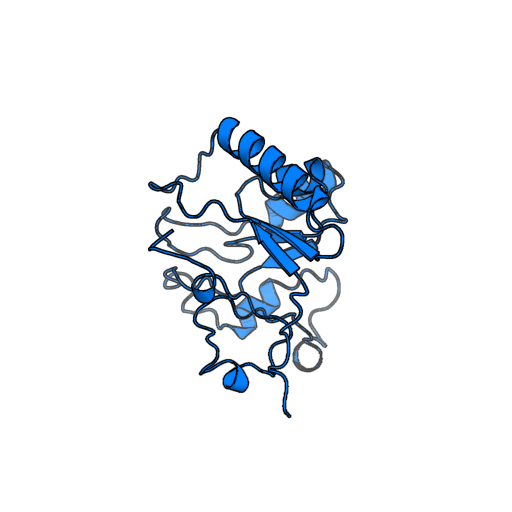 711 C C . TYR A 1 95 ? 3.772 8.460 10.114 1.00 88.44 95 TYR A C 1
ATOM 713 O O . TYR A 1 95 ? 3.152 8.969 11.044 1.00 88.44 95 TYR A O 1
ATOM 721 N N . GLY A 1 96 ? 3.851 7.136 9.957 1.00 88.75 96 GLY A N 1
ATOM 722 C CA . GLY A 1 96 ? 3.174 6.186 10.839 1.00 88.75 96 GLY A CA 1
ATOM 723 C C . GLY A 1 96 ? 3.538 6.363 12.303 1.00 88.75 96 GLY A C 1
ATOM 724 O O . GLY A 1 96 ? 2.652 6.425 13.155 1.00 88.75 96 GLY A O 1
ATOM 725 N N . LYS A 1 97 ? 4.822 6.569 12.602 1.00 87.44 97 LYS A N 1
ATOM 726 C CA . LYS A 1 97 ? 5.263 6.913 13.956 1.00 87.44 97 LYS A CA 1
ATOM 727 C C . LYS A 1 97 ? 4.702 8.254 14.436 1.00 87.44 97 LYS A C 1
ATOM 729 O O . LYS A 1 97 ? 4.261 8.364 15.578 1.00 87.44 97 LYS A O 1
ATOM 734 N N . GLN A 1 98 ? 4.695 9.275 13.578 1.00 92.88 98 GLN A N 1
ATOM 735 C CA . GLN A 1 98 ? 4.164 10.603 13.903 1.00 92.88 98 GLN A CA 1
ATOM 736 C C . GLN A 1 98 ? 2.681 10.553 14.303 1.00 92.88 98 GLN A C 1
ATOM 738 O O . GLN A 1 98 ? 2.291 11.229 15.256 1.00 92.88 98 GLN A O 1
ATOM 743 N N . ILE A 1 99 ? 1.874 9.740 13.616 1.00 93.25 99 ILE A N 1
ATOM 744 C CA . ILE A 1 99 ? 0.435 9.593 13.887 1.00 93.25 99 ILE A CA 1
ATOM 745 C C . ILE A 1 99 ? 0.098 8.413 14.816 1.00 93.25 99 ILE A C 1
ATOM 747 O O . ILE A 1 99 ? -1.073 8.160 15.082 1.00 93.25 99 ILE A O 1
ATOM 751 N N . LYS A 1 100 ? 1.111 7.713 15.351 1.00 93.06 100 LYS A N 1
ATOM 752 C CA . LYS A 1 100 ? 0.979 6.532 16.231 1.00 93.06 100 LYS A CA 1
ATOM 753 C C . LYS A 1 100 ? 0.238 5.345 15.589 1.00 93.06 100 LYS A C 1
ATOM 755 O O . LYS A 1 100 ? -0.438 4.576 16.272 1.00 93.06 100 LYS A O 1
ATOM 760 N N . ALA A 1 101 ? 0.403 5.168 14.281 1.00 90.56 101 ALA A N 1
ATOM 761 C CA . ALA A 1 101 ? -0.156 4.068 13.495 1.00 90.56 101 ALA A CA 1
ATOM 762 C C . ALA A 1 101 ? 0.797 2.864 13.353 1.00 90.56 101 ALA A C 1
ATOM 764 O O . ALA A 1 101 ? 0.603 2.032 12.479 1.00 90.56 101 ALA A O 1
ATOM 765 N N . GLU A 1 102 ? 1.815 2.729 14.210 1.00 87.50 102 GLU A N 1
ATOM 766 C CA . GLU A 1 102 ? 2.807 1.632 14.158 1.00 87.50 102 GLU A CA 1
ATOM 767 C C . GLU A 1 102 ? 2.192 0.228 14.334 1.00 87.50 102 GLU A C 1
ATOM 769 O O . GLU A 1 102 ? 2.829 -0.774 14.032 1.00 87.50 102 GLU A O 1
ATOM 774 N N . HIS A 1 103 ? 0.954 0.154 14.828 1.00 84.44 103 HIS A N 1
ATOM 775 C CA . HIS A 1 103 ? 0.192 -1.084 14.978 1.00 84.44 103 HIS A CA 1
ATOM 776 C C . HIS A 1 103 ? -0.512 -1.531 13.684 1.00 84.44 103 HIS A C 1
ATOM 778 O O . HIS A 1 103 ? -0.955 -2.674 13.610 1.00 84.44 103 HIS A O 1
ATOM 784 N N . VAL A 1 104 ? -0.629 -0.650 12.683 1.00 86.88 104 VAL A N 1
ATOM 785 C CA . VAL A 1 104 ? -1.173 -0.982 11.362 1.00 86.88 104 VAL A CA 1
ATOM 786 C C . VAL A 1 104 ? -0.056 -1.627 10.547 1.00 86.88 104 VAL A C 1
ATOM 788 O O . VAL A 1 104 ? 0.977 -1.007 10.296 1.00 86.88 104 VAL A O 1
ATOM 791 N N . GLN A 1 105 ? -0.248 -2.880 10.141 1.00 84.38 105 GLN A N 1
ATOM 792 C CA . GLN A 1 105 ? 0.768 -3.613 9.383 1.00 84.38 105 GLN A CA 1
ATOM 793 C C . GLN A 1 105 ? 0.912 -3.046 7.963 1.00 84.38 105 GLN A C 1
ATOM 795 O O . GLN A 1 105 ? -0.049 -2.551 7.376 1.00 84.38 105 GLN A O 1
ATOM 800 N N . ILE A 1 106 ? 2.111 -3.125 7.388 1.00 81.56 106 ILE A N 1
ATOM 801 C CA . ILE A 1 106 ? 2.383 -2.656 6.024 1.00 81.56 106 ILE A CA 1
ATOM 802 C C . ILE A 1 106 ? 2.780 -3.860 5.179 1.00 81.56 106 ILE A C 1
ATOM 804 O O . ILE A 1 106 ? 3.825 -4.466 5.408 1.00 81.56 106 ILE A O 1
ATOM 808 N N . PHE A 1 107 ? 1.959 -4.180 4.184 1.00 82.31 107 PHE A N 1
ATOM 809 C CA . PHE A 1 107 ? 2.268 -5.183 3.171 1.00 82.31 107 PHE A CA 1
ATOM 810 C C . PHE A 1 107 ? 2.700 -4.481 1.898 1.00 82.31 107 PHE A C 1
ATOM 812 O O . PHE A 1 107 ? 2.037 -3.555 1.448 1.00 82.31 107 PHE A O 1
ATOM 819 N N . THR A 1 108 ? 3.805 -4.908 1.301 1.00 79.25 108 THR A N 1
ATOM 820 C CA . THR A 1 108 ? 4.318 -4.303 0.071 1.00 79.25 108 THR A CA 1
ATOM 821 C C . THR A 1 108 ? 4.487 -5.343 -1.014 1.00 79.25 108 THR A C 1
ATOM 823 O O . THR A 1 108 ? 4.868 -6.483 -0.751 1.00 79.25 108 THR A O 1
ATOM 826 N N . ASP A 1 109 ? 4.288 -4.918 -2.256 1.00 77.88 109 ASP A N 1
ATOM 827 C CA . ASP A 1 109 ? 4.758 -5.683 -3.398 1.00 77.88 109 ASP A CA 1
ATOM 828 C C . ASP A 1 109 ? 6.288 -5.640 -3.448 1.00 77.88 109 ASP A C 1
ATOM 830 O O . ASP A 1 109 ? 6.898 -4.592 -3.226 1.00 77.88 109 ASP A O 1
ATOM 834 N N . ILE A 1 110 ? 6.912 -6.761 -3.808 1.00 77.62 110 ILE A N 1
ATOM 835 C CA . ILE A 1 110 ? 8.342 -6.776 -4.140 1.00 77.62 110 ILE A CA 1
ATOM 836 C C . ILE A 1 110 ? 8.542 -6.088 -5.497 1.00 77.62 110 ILE A C 1
ATOM 838 O O . ILE A 1 110 ? 9.370 -5.198 -5.638 1.00 77.62 110 ILE A O 1
ATOM 842 N N . LYS A 1 111 ? 7.741 -6.458 -6.504 1.00 80.25 111 LYS A N 1
ATOM 843 C CA . LYS A 1 111 ? 7.638 -5.748 -7.786 1.00 80.25 111 LYS A CA 1
ATOM 844 C C . LYS A 1 111 ? 6.171 -5.698 -8.212 1.00 80.25 111 LYS A C 1
ATOM 846 O O . LYS A 1 111 ? 5.542 -6.742 -8.372 1.00 80.25 111 LYS A O 1
ATOM 851 N N . LYS A 1 112 ? 5.626 -4.492 -8.415 1.00 78.81 112 LYS A N 1
ATOM 852 C CA . LYS A 1 112 ? 4.238 -4.288 -8.874 1.00 78.81 112 LYS A CA 1
ATOM 853 C C . LYS A 1 112 ? 4.037 -4.897 -10.268 1.00 78.81 112 LYS A C 1
ATOM 855 O O . LYS A 1 112 ? 4.826 -4.644 -11.177 1.00 78.81 112 LYS A O 1
ATOM 860 N N . LYS A 1 113 ? 2.972 -5.687 -10.440 1.00 74.44 113 LYS A N 1
ATOM 861 C CA . LYS A 1 113 ? 2.657 -6.424 -11.682 1.00 74.44 113 LYS A CA 1
ATOM 862 C C . LYS A 1 113 ? 2.387 -5.517 -12.886 1.00 74.44 113 LYS A C 1
ATOM 864 O O . LYS A 1 113 ? 2.772 -5.850 -14.001 1.00 74.44 113 LYS A O 1
ATOM 869 N N . HIS A 1 114 ? 1.706 -4.398 -12.664 1.00 78.94 114 HIS A N 1
ATOM 870 C CA . HIS A 1 114 ? 1.265 -3.472 -13.711 1.00 78.94 114 HIS A CA 1
ATOM 871 C C . HIS A 1 114 ? 2.204 -2.264 -13.833 1.00 78.94 114 HIS A C 1
ATOM 873 O O . HIS A 1 114 ? 1.761 -1.144 -14.048 1.00 78.94 114 HIS A O 1
ATOM 879 N N . SER A 1 115 ? 3.509 -2.503 -13.672 1.00 84.50 115 SER A N 1
ATOM 880 C CA . SER A 1 115 ? 4.536 -1.462 -13.704 1.00 84.50 115 SER A CA 1
ATOM 881 C C . SER A 1 115 ? 5.757 -1.901 -14.505 1.00 84.50 115 SER A C 1
ATOM 883 O O . SER A 1 115 ? 6.131 -3.074 -14.527 1.00 84.50 115 SER A O 1
ATOM 885 N N . SER A 1 116 ? 6.424 -0.932 -15.120 1.00 89.31 116 SER A N 1
ATOM 886 C CA . SER A 1 116 ? 7.752 -1.076 -15.701 1.00 89.31 116 SER A CA 1
ATOM 887 C C . SER A 1 116 ? 8.830 -0.900 -14.634 1.00 89.31 116 SER A C 1
ATOM 889 O O . SER A 1 116 ? 8.917 0.134 -13.969 1.00 89.31 116 SER A O 1
ATOM 891 N N . HIS A 1 117 ? 9.701 -1.904 -14.531 1.00 89.00 117 HIS A N 1
ATOM 892 C CA . HIS A 1 117 ? 10.840 -1.950 -13.606 1.00 89.00 117 HIS A CA 1
ATOM 893 C C . HIS A 1 117 ? 12.178 -1.742 -14.326 1.00 89.00 117 HIS A C 1
ATOM 895 O O . HIS A 1 117 ? 13.210 -2.227 -13.881 1.00 89.00 117 HIS A O 1
ATOM 901 N N . VAL A 1 118 ? 12.182 -1.057 -15.476 1.00 91.56 118 VAL A N 1
ATOM 902 C CA . VAL A 1 118 ? 13.402 -0.872 -16.290 1.00 91.56 118 VAL A CA 1
ATOM 903 C C . VAL A 1 118 ? 14.492 -0.109 -15.527 1.00 91.56 118 VAL A C 1
ATOM 905 O O . VAL A 1 118 ? 15.665 -0.459 -15.638 1.00 91.56 118 VAL A O 1
ATOM 908 N N . LEU A 1 119 ? 14.110 0.878 -14.708 1.00 88.56 119 LEU A N 1
ATOM 909 C CA . LEU A 1 119 ? 15.034 1.663 -13.874 1.00 88.56 119 LEU A CA 1
ATOM 910 C C . LEU A 1 119 ? 15.755 0.835 -12.803 1.00 88.56 119 LEU A C 1
ATOM 912 O O . LEU A 1 119 ? 16.782 1.267 -12.299 1.00 88.56 119 LEU A O 1
ATOM 916 N N . THR A 1 120 ? 15.194 -0.318 -12.451 1.00 90.19 120 THR A N 1
ATOM 917 C CA . THR A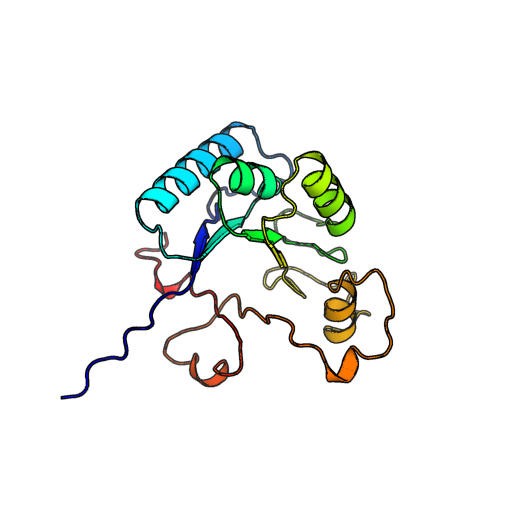 1 120 ? 15.670 -1.231 -11.402 1.00 90.19 120 THR A CA 1
ATOM 918 C C . THR A 1 120 ? 15.886 -2.628 -11.981 1.00 90.19 120 THR A C 1
ATOM 920 O O . THR A 1 120 ? 15.735 -3.648 -11.303 1.00 90.19 120 THR A O 1
ATOM 923 N N . SER A 1 121 ? 16.175 -2.691 -13.285 1.00 90.81 121 SER A N 1
ATOM 924 C CA . SER A 1 121 ? 16.372 -3.945 -14.015 1.00 90.81 121 SER A CA 1
ATOM 925 C C . SER A 1 121 ? 17.675 -4.647 -13.636 1.00 90.81 121 SER A C 1
ATOM 927 O O . SER A 1 121 ? 17.782 -5.860 -13.797 1.00 90.81 121 SER A O 1
ATOM 929 N N . ASP A 1 122 ? 18.626 -3.897 -13.085 1.00 91.50 122 ASP A N 1
ATOM 930 C CA . ASP A 1 122 ? 19.867 -4.369 -12.479 1.00 91.50 122 ASP A CA 1
ATOM 931 C C . ASP A 1 122 ? 19.673 -4.935 -11.063 1.00 91.50 122 ASP A C 1
ATOM 933 O O . ASP A 1 122 ? 20.562 -5.618 -10.562 1.00 91.50 122 ASP A O 1
ATOM 937 N N . VAL A 1 123 ? 18.508 -4.712 -10.440 1.00 86.62 123 VAL A N 1
ATOM 938 C CA . VAL A 1 123 ? 18.172 -5.225 -9.106 1.00 86.62 123 VAL A CA 1
ATOM 939 C C . VAL A 1 123 ? 17.319 -6.488 -9.226 1.00 86.62 123 VAL A C 1
ATOM 941 O O . VAL A 1 123 ? 16.182 -6.480 -9.728 1.00 86.62 123 VAL A O 1
ATOM 944 N N . SER A 1 124 ? 17.852 -7.601 -8.724 1.00 85.94 124 SER A N 1
ATOM 945 C CA . SER A 1 124 ? 17.146 -8.882 -8.693 1.00 85.94 124 SER A CA 1
ATOM 946 C C . SER A 1 124 ? 15.935 -8.844 -7.754 1.00 85.94 124 SER A C 1
ATOM 948 O O . SER A 1 124 ? 15.826 -8.009 -6.854 1.00 85.94 124 SER A O 1
ATOM 950 N N . ILE A 1 125 ? 15.000 -9.782 -7.931 1.00 78.50 125 ILE A N 1
ATOM 951 C CA . ILE A 1 125 ? 13.825 -9.881 -7.051 1.00 78.50 125 ILE A CA 1
ATOM 952 C C . ILE A 1 125 ? 14.221 -10.186 -5.598 1.00 78.50 125 ILE A C 1
ATOM 954 O O . ILE A 1 125 ? 13.587 -9.687 -4.675 1.00 78.50 125 ILE A O 1
ATOM 958 N N . VAL A 1 126 ? 15.310 -10.938 -5.399 1.00 79.75 126 VAL A N 1
ATOM 959 C CA . VAL A 1 126 ? 15.852 -11.272 -4.074 1.00 79.75 126 VAL A CA 1
ATOM 960 C C . VAL A 1 126 ? 16.455 -10.038 -3.408 1.00 79.75 126 VAL A C 1
ATOM 962 O O . VAL A 1 126 ? 16.191 -9.786 -2.238 1.00 79.75 126 VAL A O 1
ATOM 965 N N . GLU A 1 127 ? 17.233 -9.239 -4.141 1.00 82.44 127 GLU A N 1
ATOM 966 C CA . GLU A 1 127 ? 17.756 -7.964 -3.626 1.00 82.44 127 GLU A CA 1
ATOM 967 C C . GLU A 1 127 ? 16.630 -6.979 -3.328 1.00 82.44 127 GLU A C 1
ATOM 969 O O . GLU A 1 127 ? 16.673 -6.280 -2.319 1.00 82.44 127 GLU A O 1
ATOM 974 N N . THR A 1 128 ? 15.588 -6.978 -4.163 1.00 83.00 128 THR A N 1
ATOM 975 C CA . THR A 1 128 ? 14.400 -6.157 -3.935 1.00 83.00 128 THR A CA 1
ATOM 976 C C . THR A 1 128 ? 13.686 -6.571 -2.648 1.00 83.00 128 THR A C 1
ATOM 978 O O . THR A 1 128 ? 13.402 -5.718 -1.816 1.00 83.00 128 THR A O 1
ATOM 981 N N . ALA A 1 129 ? 13.468 -7.874 -2.435 1.00 79.88 129 ALA A N 1
ATOM 982 C CA . ALA A 1 129 ? 12.866 -8.402 -1.211 1.00 79.88 129 ALA A CA 1
ATOM 983 C C . ALA A 1 129 ? 13.695 -8.052 0.033 1.00 79.88 129 ALA A C 1
ATOM 985 O O . ALA A 1 129 ? 13.157 -7.526 1.002 1.00 79.88 129 ALA A O 1
ATOM 986 N N . ARG A 1 130 ? 15.020 -8.226 -0.016 1.00 79.31 130 ARG A N 1
ATOM 987 C CA . ARG A 1 130 ? 15.909 -7.842 1.094 1.00 79.31 130 ARG A CA 1
ATOM 988 C C . ARG A 1 130 ? 15.843 -6.353 1.410 1.00 79.31 130 ARG A C 1
ATOM 990 O O . ARG A 1 130 ? 15.918 -5.978 2.569 1.00 79.31 130 ARG A O 1
ATOM 997 N N . ALA A 1 131 ? 15.682 -5.498 0.402 1.00 80.75 131 ALA A N 1
ATOM 998 C CA . ALA A 1 131 ? 15.526 -4.066 0.632 1.00 80.75 131 ALA A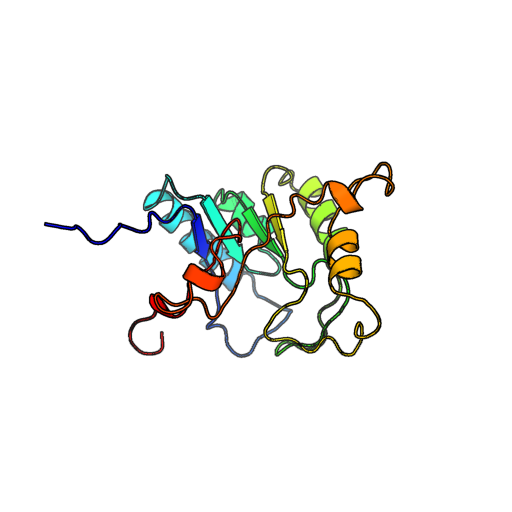 CA 1
ATOM 999 C C . ALA A 1 131 ? 14.197 -3.717 1.329 1.00 80.75 131 ALA A C 1
ATOM 1001 O O . ALA A 1 131 ? 14.119 -2.667 1.965 1.00 80.75 131 ALA A O 1
ATOM 1002 N N . THR A 1 132 ? 13.162 -4.566 1.218 1.00 74.25 132 THR A N 1
ATOM 1003 C CA . THR A 1 132 ? 11.885 -4.387 1.941 1.00 74.25 132 THR A CA 1
ATOM 1004 C C . THR A 1 132 ? 11.971 -4.752 3.421 1.00 74.25 132 THR A C 1
ATOM 1006 O O . THR 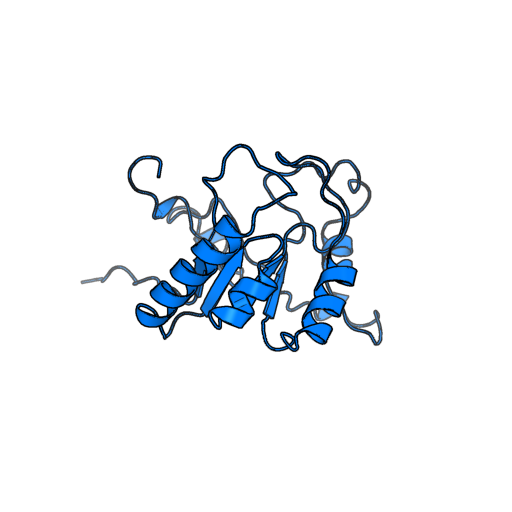A 1 132 ? 11.157 -4.267 4.208 1.00 74.25 132 THR A O 1
ATOM 1009 N N . GLU A 1 133 ? 12.950 -5.570 3.815 1.00 68.62 133 GLU A N 1
ATOM 1010 C CA . GLU A 1 133 ? 13.176 -5.939 5.209 1.00 68.62 133 GLU A CA 1
ATOM 1011 C C . GLU A 1 133 ? 13.798 -4.761 5.960 1.00 68.62 133 GLU A C 1
ATOM 1013 O O . GLU A 1 133 ? 14.973 -4.428 5.809 1.00 68.62 133 GLU A O 1
ATOM 1018 N N . VAL A 1 134 ? 12.988 -4.099 6.782 1.00 55.84 134 VAL A N 1
ATOM 1019 C CA . VAL A 1 134 ? 13.452 -3.029 7.666 1.00 55.84 134 VAL A CA 1
ATOM 1020 C C . VAL A 1 134 ? 13.831 -3.649 9.010 1.00 55.84 134 VAL A C 1
ATOM 1022 O O . VAL A 1 134 ? 13.130 -3.456 9.999 1.00 55.84 134 VAL A O 1
ATOM 1025 N N . ASP A 1 135 ? 14.926 -4.413 9.051 1.00 44.81 135 ASP A N 1
ATOM 1026 C CA . ASP A 1 135 ? 15.576 -4.761 10.320 1.00 44.81 135 ASP A CA 1
ATOM 1027 C C . ASP A 1 135 ? 16.732 -3.776 10.587 1.00 44.81 135 ASP A C 1
ATOM 1029 O O . ASP A 1 135 ? 17.693 -3.724 9.811 1.00 44.81 135 ASP A O 1
ATOM 1033 N N . PRO A 1 136 ? 16.666 -2.934 11.638 1.00 43.25 136 PRO A N 1
ATOM 1034 C CA . PRO A 1 136 ? 17.758 -2.033 11.986 1.00 43.25 136 PRO A CA 1
ATOM 1035 C C . PRO A 1 136 ? 19.014 -2.744 12.532 1.00 43.25 136 PRO A C 1
ATOM 1037 O O . PRO A 1 136 ? 19.999 -2.052 12.804 1.00 43.25 136 PRO A O 1
ATOM 1040 N N . VAL A 1 137 ? 19.030 -4.078 12.686 1.00 35.56 137 VAL A N 1
ATOM 1041 C CA . VAL A 1 137 ? 20.196 -4.833 13.176 1.00 35.56 137 VAL A CA 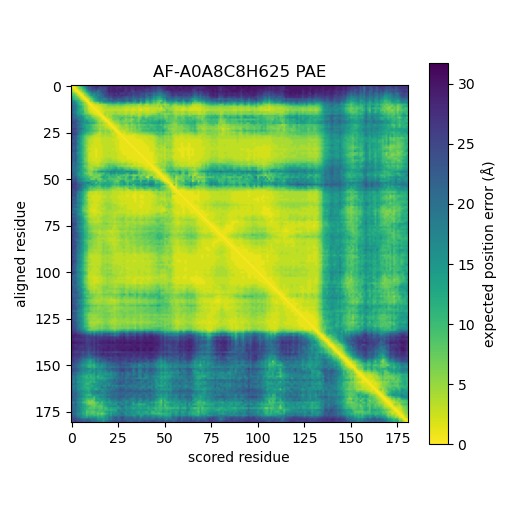1
ATOM 1042 C C . VAL A 1 137 ? 20.455 -6.100 12.335 1.00 35.56 137 VAL A C 1
ATOM 1044 O O . VAL A 1 137 ? 19.753 -7.090 12.428 1.00 35.56 137 VAL A O 1
ATOM 1047 N N . GLU A 1 138 ? 21.555 -6.069 11.573 1.00 37.94 138 GLU A N 1
ATOM 1048 C CA . GLU A 1 138 ? 22.326 -7.223 11.059 1.00 37.94 138 GLU A CA 1
ATOM 1049 C C . GLU A 1 138 ? 21.761 -8.104 9.913 1.00 37.94 138 GLU A C 1
ATOM 1051 O O . GLU A 1 138 ? 21.228 -9.196 10.072 1.00 37.94 138 GLU A O 1
ATOM 1056 N N . LEU A 1 139 ? 22.129 -7.688 8.696 1.00 40.59 139 LEU A N 1
ATOM 1057 C CA . LEU A 1 139 ? 22.021 -8.349 7.383 1.00 40.59 139 LEU A CA 1
ATOM 1058 C C . LEU A 1 139 ? 22.825 -9.669 7.183 1.00 40.59 139 LEU A C 1
ATOM 1060 O O . LEU A 1 139 ? 23.308 -9.906 6.074 1.00 40.59 139 LEU A O 1
ATOM 1064 N N . ARG A 1 140 ? 23.025 -10.545 8.182 1.00 30.83 140 ARG A N 1
ATOM 1065 C CA . ARG A 1 140 ? 23.834 -11.781 7.974 1.00 30.83 140 ARG A CA 1
ATOM 1066 C C . ARG A 1 140 ? 23.092 -13.117 7.931 1.00 30.83 140 ARG A C 1
ATOM 1068 O O . ARG A 1 140 ? 23.561 -13.983 7.199 1.00 30.83 140 ARG A O 1
ATOM 1075 N N . ASP A 1 141 ? 21.913 -13.251 8.535 1.00 32.94 141 ASP A N 1
ATOM 1076 C CA . ASP A 1 141 ? 21.232 -14.563 8.632 1.00 32.94 141 ASP A CA 1
ATOM 1077 C C . ASP A 1 141 ? 19.967 -14.703 7.760 1.00 32.94 141 ASP A C 1
ATOM 1079 O O . ASP A 1 141 ? 19.266 -15.716 7.782 1.00 32.94 141 ASP A O 1
ATOM 1083 N N . VAL A 1 142 ? 19.678 -13.701 6.931 1.00 39.97 142 VAL A N 1
ATOM 1084 C CA . VAL A 1 142 ? 18.406 -13.597 6.203 1.00 39.97 142 VAL A CA 1
ATOM 1085 C C . VAL A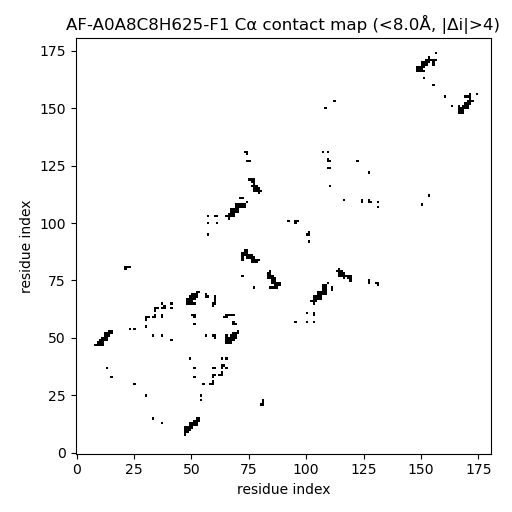 1 142 ? 18.289 -14.619 5.064 1.00 39.97 142 VAL A C 1
ATOM 1087 O O . VAL A 1 142 ? 17.208 -15.141 4.834 1.00 39.97 142 VAL A O 1
ATOM 1090 N N . ALA A 1 143 ? 19.377 -15.005 4.387 1.00 35.38 143 ALA A N 1
ATOM 1091 C CA . ALA A 1 143 ? 19.295 -15.863 3.194 1.00 35.38 143 ALA A CA 1
ATOM 1092 C C . ALA A 1 143 ? 18.758 -17.293 3.444 1.00 35.38 143 ALA A C 1
ATOM 1094 O O . ALA A 1 143 ? 18.287 -17.915 2.494 1.00 35.38 143 A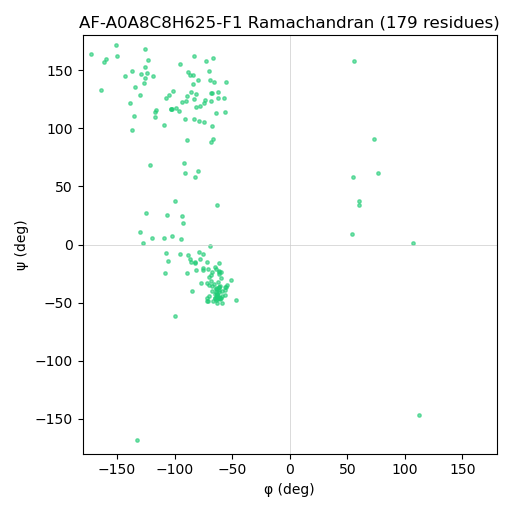LA A O 1
ATOM 1095 N N . GLU A 1 144 ? 18.778 -17.784 4.689 1.00 32.69 144 GLU A N 1
ATOM 1096 C CA . GLU A 1 144 ? 18.175 -19.071 5.089 1.00 32.69 144 GLU A CA 1
ATOM 1097 C C . GLU A 1 144 ? 16.883 -18.908 5.921 1.00 32.69 144 GLU A C 1
ATOM 1099 O O . GLU A 1 144 ? 16.182 -19.889 6.163 1.00 32.69 144 GLU A O 1
ATOM 1104 N N . SER A 1 145 ? 16.528 -17.678 6.327 1.00 33.94 145 SER A N 1
ATOM 1105 C CA . SER A 1 145 ? 15.449 -17.392 7.293 1.00 33.94 145 SER A CA 1
ATOM 1106 C C . SER A 1 145 ? 14.302 -16.532 6.759 1.00 33.94 145 SER A C 1
ATOM 1108 O O . SER A 1 145 ? 13.411 -16.179 7.535 1.00 33.94 145 SER A O 1
ATOM 1110 N N . VAL A 1 146 ? 14.270 -16.195 5.463 1.00 33.69 146 VAL A N 1
ATOM 1111 C CA . VAL A 1 146 ? 13.197 -15.349 4.923 1.00 33.69 146 VAL A CA 1
ATOM 1112 C C . VAL A 1 146 ? 11.847 -16.077 4.923 1.00 33.69 146 VAL A C 1
ATOM 1114 O O . VAL A 1 146 ? 11.429 -16.674 3.935 1.00 33.69 146 VAL A O 1
ATOM 1117 N N . ARG A 1 147 ? 11.108 -15.979 6.028 1.00 36.94 147 ARG A N 1
ATOM 1118 C CA . ARG A 1 147 ? 9.653 -16.172 6.055 1.00 36.94 147 ARG A CA 1
ATOM 1119 C C . ARG A 1 147 ? 8.984 -14.868 5.617 1.00 36.94 147 ARG A C 1
ATOM 1121 O O . ARG A 1 147 ? 8.243 -14.266 6.388 1.00 36.94 147 ARG A O 1
ATOM 1128 N N . LEU A 1 148 ? 9.296 -14.380 4.412 1.00 39.75 148 LEU A N 1
ATOM 1129 C CA . LEU A 1 148 ? 8.558 -13.245 3.857 1.00 39.75 148 LEU A CA 1
ATOM 1130 C C . LEU A 1 148 ? 7.136 -13.733 3.575 1.00 39.75 148 LEU A C 1
ATOM 1132 O O . LEU A 1 148 ? 6.965 -14.771 2.932 1.00 39.75 148 LEU A O 1
ATOM 1136 N N . LEU A 1 149 ? 6.122 -12.989 4.023 1.00 39.66 149 LEU A N 1
ATOM 1137 C CA . LEU A 1 149 ? 4.754 -13.210 3.565 1.00 39.66 149 LEU A CA 1
ATOM 1138 C C . LEU A 1 149 ? 4.687 -12.849 2.078 1.00 39.66 149 LEU A C 1
ATOM 1140 O O . LEU A 1 149 ? 4.477 -11.695 1.713 1.00 39.66 149 LEU A O 1
ATOM 1144 N N . VAL A 1 150 ? 4.916 -13.832 1.210 1.00 43.44 150 VAL A N 1
ATOM 1145 C CA . VAL A 1 150 ? 4.754 -13.661 -0.232 1.00 43.44 150 VAL A CA 1
ATOM 1146 C C . VAL A 1 150 ? 3.265 -13.747 -0.539 1.00 43.44 150 VAL A C 1
ATOM 1148 O O . VAL A 1 150 ? 2.675 -14.827 -0.488 1.00 43.44 150 VAL A O 1
ATOM 1151 N N . LEU A 1 151 ? 2.675 -12.589 -0.837 1.00 51.00 151 LEU A N 1
ATOM 1152 C CA . LEU A 1 151 ? 1.302 -12.470 -1.305 1.00 51.00 151 LEU A CA 1
ATOM 1153 C C . LEU A 1 151 ? 1.263 -12.550 -2.829 1.00 51.00 151 LEU A C 1
ATOM 1155 O O . LEU A 1 151 ? 1.905 -11.752 -3.515 1.00 51.00 151 LEU A O 1
ATOM 1159 N N . ILE A 1 152 ? 0.497 -13.494 -3.375 1.00 51.91 152 ILE A N 1
ATOM 1160 C CA . ILE A 1 152 ? 0.311 -13.590 -4.828 1.00 51.91 152 ILE A CA 1
ATOM 1161 C C . ILE A 1 152 ? -0.907 -12.762 -5.228 1.00 51.91 152 ILE A C 1
ATOM 1163 O O . ILE A 1 152 ? -2.050 -13.110 -4.942 1.00 51.91 152 ILE A O 1
ATOM 1167 N N . GLY A 1 153 ? -0.616 -11.635 -5.880 1.00 51.75 153 GLY A N 1
ATOM 1168 C CA . GLY A 1 153 ? -1.549 -10.528 -6.064 1.00 51.75 153 GLY A CA 1
ATOM 1169 C C . GLY A 1 153 ? -2.631 -10.703 -7.145 1.00 51.75 153 GLY A C 1
ATOM 1170 O O . GLY A 1 153 ? -3.713 -10.126 -7.072 1.00 51.75 153 GLY A O 1
ATOM 1171 N N . SER A 1 154 ? -2.333 -11.404 -8.247 1.00 49.84 154 SER A N 1
ATOM 1172 C CA . SER A 1 154 ? -3.202 -11.321 -9.430 1.00 49.84 154 SER A CA 1
ATOM 1173 C C . SER A 1 154 ? -2.979 -12.425 -10.458 1.00 49.84 154 SER A C 1
ATOM 1175 O O . SER A 1 154 ? -1.861 -12.629 -10.932 1.00 49.84 154 SER A O 1
ATOM 1177 N N . GLY A 1 155 ? -4.083 -13.024 -10.913 1.00 49.59 155 GLY A N 1
ATOM 1178 C CA . GLY A 1 155 ? -4.109 -14.098 -11.912 1.00 49.59 155 GLY A CA 1
ATOM 1179 C C . GLY A 1 155 ? -4.440 -15.467 -11.328 1.00 49.59 155 GLY A C 1
ATOM 1180 O O . GLY A 1 155 ? -4.493 -16.430 -12.082 1.00 49.59 155 GLY A O 1
ATOM 1181 N N . VAL A 1 156 ? -4.682 -15.543 -10.019 1.00 51.06 156 VAL A N 1
ATOM 1182 C CA . VAL A 1 156 ? -5.119 -16.763 -9.349 1.00 51.06 156 VAL A CA 1
ATOM 1183 C C . VAL A 1 156 ? -6.580 -17.024 -9.698 1.00 51.06 156 VAL A C 1
ATOM 1185 O O . VAL A 1 156 ? -7.450 -16.179 -9.485 1.00 51.06 156 VAL A O 1
ATOM 1188 N N . THR A 1 157 ? -6.840 -18.207 -10.223 1.00 55.00 157 THR A N 1
ATOM 1189 C CA . THR A 1 157 ? -8.161 -18.761 -10.488 1.00 55.00 157 THR A CA 1
ATOM 1190 C C . THR A 1 157 ? -8.261 -20.124 -9.814 1.00 55.00 157 THR A C 1
ATOM 1192 O O . THR A 1 157 ? -7.256 -20.704 -9.404 1.00 55.00 157 THR A O 1
ATOM 1195 N N . HIS A 1 158 ? -9.474 -20.676 -9.743 1.00 56.25 158 HIS A N 1
ATOM 1196 C CA . HIS A 1 158 ? -9.675 -22.063 -9.317 1.00 56.25 158 HIS A CA 1
ATOM 1197 C C . HIS A 1 158 ? -8.771 -23.049 -10.088 1.00 56.25 158 HIS A C 1
ATOM 1199 O O . HIS A 1 158 ? -8.331 -24.048 -9.534 1.00 56.25 158 HIS A O 1
ATOM 1205 N N . ASP A 1 159 ? -8.441 -22.745 -11.346 1.00 51.25 159 ASP A N 1
ATOM 1206 C CA . ASP A 1 159 ? -7.694 -23.645 -12.230 1.00 51.25 159 ASP A CA 1
ATOM 1207 C C . ASP A 1 159 ? -6.172 -23.612 -12.023 1.00 51.25 159 ASP A C 1
ATOM 1209 O O . ASP A 1 159 ? -5.471 -24.498 -12.511 1.00 51.25 159 ASP A O 1
ATOM 1213 N N . ASN A 1 160 ? -5.633 -22.596 -11.341 1.00 55.78 160 ASN A N 1
ATOM 1214 C CA . ASN A 1 160 ? -4.190 -22.472 -11.105 1.00 55.78 160 ASN A CA 1
ATOM 1215 C C . ASN A 1 160 ? -3.808 -22.272 -9.635 1.00 55.78 160 ASN A C 1
ATOM 1217 O O . ASN A 1 160 ? -2.619 -22.186 -9.341 1.00 55.78 160 ASN A O 1
ATOM 1221 N N . VAL A 1 161 ? -4.782 -22.247 -8.718 1.00 47.44 161 VAL A N 1
ATOM 1222 C CA . VAL A 1 161 ? -4.548 -22.106 -7.273 1.00 47.44 161 VAL A CA 1
ATOM 1223 C C . VAL A 1 161 ? -3.572 -23.161 -6.742 1.00 47.44 161 VAL A C 1
ATOM 1225 O O . VAL A 1 161 ? -2.726 -22.844 -5.913 1.00 47.44 161 VAL A O 1
ATOM 1228 N N . GLU A 1 162 ? -3.602 -24.377 -7.301 1.00 56.81 162 GLU A N 1
ATOM 1229 C CA . GLU A 1 162 ? -2.690 -25.473 -6.945 1.00 56.81 162 GLU A CA 1
ATOM 1230 C C . GLU A 1 162 ? -1.206 -25.134 -7.172 1.00 56.81 162 GLU A C 1
ATOM 1232 O O . GLU A 1 162 ? -0.340 -25.622 -6.452 1.00 56.81 162 GLU A O 1
ATOM 1237 N N . GLN A 1 163 ? -0.902 -24.254 -8.131 1.00 52.97 163 GLN A N 1
ATOM 1238 C CA . GLN A 1 163 ? 0.467 -23.823 -8.458 1.00 52.97 163 GLN A CA 1
ATOM 1239 C C . GLN A 1 163 ? 1.041 -22.843 -7.429 1.00 52.97 163 GLN A C 1
ATOM 1241 O O . GLN A 1 163 ? 2.215 -22.481 -7.489 1.00 52.97 163 GLN A O 1
ATOM 1246 N N . TYR A 1 164 ? 0.193 -22.390 -6.511 1.00 49.62 164 TYR A N 1
ATOM 1247 C CA . TYR A 1 164 ? 0.463 -21.314 -5.577 1.00 49.62 164 TYR A CA 1
ATOM 1248 C C . TYR A 1 164 ? 0.131 -21.707 -4.134 1.00 49.62 164 TYR A C 1
ATOM 1250 O O . TYR A 1 164 ? 0.145 -20.846 -3.260 1.00 49.62 164 TYR A O 1
ATOM 1258 N N . LEU A 1 165 ? -0.130 -22.992 -3.863 1.00 48.59 165 LEU A N 1
ATOM 1259 C CA . LEU A 1 165 ? -0.426 -23.499 -2.516 1.00 48.59 165 LEU A CA 1
ATOM 1260 C C . LEU A 1 165 ? 0.725 -23.285 -1.524 1.00 48.59 165 LEU A C 1
ATOM 1262 O O . LEU A 1 165 ? 0.483 -23.220 -0.324 1.00 48.59 165 LEU A O 1
ATOM 1266 N N . ASP A 1 166 ? 1.954 -23.131 -2.021 1.00 39.59 166 ASP A N 1
ATOM 1267 C CA . ASP A 1 166 ? 3.123 -22.793 -1.201 1.00 39.59 166 ASP A CA 1
ATOM 1268 C C . ASP A 1 166 ? 3.187 -21.295 -0.832 1.00 39.59 166 ASP A C 1
ATOM 1270 O O . ASP A 1 166 ? 4.055 -20.879 -0.062 1.00 39.59 166 ASP A O 1
ATOM 1274 N N . SER A 1 167 ? 2.295 -20.457 -1.382 1.00 44.56 167 SER A N 1
ATOM 1275 C CA . SER A 1 167 ? 2.180 -19.047 -0.996 1.00 44.56 167 SER A CA 1
ATOM 1276 C C . SER A 1 167 ? 1.388 -18.899 0.300 1.00 44.56 167 SER A C 1
ATOM 1278 O O . SER A 1 167 ? 0.421 -19.613 0.548 1.00 44.56 167 SER A O 1
ATOM 1280 N N . ILE A 1 168 ? 1.811 -17.963 1.151 1.00 46.34 168 ILE A N 1
ATOM 1281 C CA . ILE A 1 168 ? 1.258 -17.841 2.507 1.00 46.34 168 ILE A CA 1
ATOM 1282 C C . ILE A 1 168 ? -0.078 -17.073 2.492 1.00 46.34 168 ILE A C 1
ATOM 1284 O O . ILE A 1 168 ? -0.888 -17.243 3.397 1.00 46.34 168 ILE A O 1
ATOM 1288 N N . ALA A 1 169 ? -0.340 -16.260 1.461 1.00 46.19 169 ALA A N 1
ATOM 1289 C CA . ALA A 1 169 ? -1.674 -15.735 1.172 1.00 46.19 169 ALA A CA 1
ATOM 1290 C C . ALA A 1 169 ? -1.799 -15.259 -0.287 1.00 46.19 169 ALA A C 1
ATOM 1292 O O . ALA A 1 169 ? -0.817 -14.993 -0.983 1.00 46.19 169 ALA A O 1
ATOM 1293 N N . MET A 1 170 ? -3.037 -15.172 -0.769 1.00 49.16 170 MET A N 1
ATOM 1294 C CA . MET A 1 170 ? -3.361 -14.916 -2.172 1.00 49.16 170 MET A CA 1
ATOM 1295 C C . MET A 1 170 ? -4.458 -13.860 -2.245 1.00 49.16 170 MET A C 1
ATOM 1297 O O . MET A 1 170 ? -5.437 -13.945 -1.509 1.00 49.16 170 MET A O 1
ATOM 1301 N N . THR A 1 171 ? -4.331 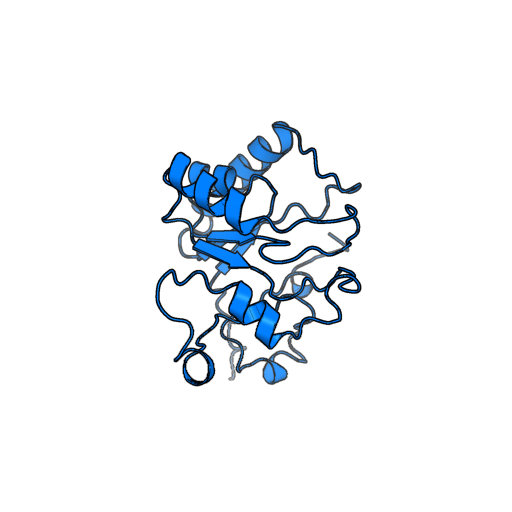-12.877 -3.136 1.00 52.47 171 THR A N 1
ATOM 1302 C CA . THR A 1 171 ? -5.401 -11.897 -3.351 1.00 52.47 171 THR A CA 1
ATOM 1303 C C . THR A 1 171 ? -6.146 -12.239 -4.632 1.00 52.47 171 THR A C 1
ATOM 1305 O O . THR A 1 171 ? -5.594 -12.216 -5.735 1.00 52.47 171 THR A O 1
ATOM 1308 N N . ILE A 1 172 ? -7.425 -12.566 -4.490 1.00 54.69 172 ILE A N 1
ATOM 1309 C CA . ILE A 1 172 ? -8.300 -12.922 -5.602 1.00 54.69 172 ILE A CA 1
ATOM 1310 C C . ILE A 1 172 ? -9.294 -11.776 -5.784 1.00 54.69 172 ILE A C 1
ATOM 1312 O O . ILE A 1 172 ? -10.235 -11.638 -5.018 1.00 54.69 172 ILE A O 1
ATOM 1316 N N . GLY A 1 173 ? -9.081 -10.933 -6.797 1.00 56.91 173 GLY A N 1
ATOM 1317 C CA . GLY A 1 173 ? -9.977 -9.805 -7.091 1.00 56.91 173 GLY A CA 1
ATOM 1318 C C . GLY A 1 173 ? -10.947 -10.102 -8.235 1.00 56.91 173 GLY A C 1
ATOM 1319 O O . GLY A 1 173 ? -12.162 -10.133 -8.066 1.00 56.91 173 GLY A O 1
ATOM 1320 N N . SER A 1 174 ? -10.406 -10.357 -9.431 1.00 58.56 174 SER A N 1
ATOM 1321 C CA . SER A 1 174 ? -11.182 -10.461 -10.677 1.00 58.56 174 SER A CA 1
ATOM 1322 C C . SER A 1 174 ? -12.229 -11.577 -10.694 1.00 58.56 174 SER A C 1
ATOM 1324 O O . SER A 1 174 ? -13.189 -11.477 -11.449 1.00 58.56 174 SER A O 1
ATOM 1326 N N . HIS A 1 175 ? -12.065 -12.622 -9.879 1.00 51.47 175 HIS A N 1
ATOM 1327 C CA . HIS A 1 175 ? -13.040 -13.710 -9.759 1.00 51.47 175 HIS A CA 1
ATOM 1328 C C . HIS A 1 175 ? -14.377 -13.242 -9.164 1.00 51.47 175 HIS A C 1
ATOM 1330 O O . HIS A 1 175 ? -15.432 -13.731 -9.561 1.00 51.47 175 HIS A O 1
ATOM 1336 N N . PHE A 1 176 ? -14.340 -12.276 -8.241 1.00 56.94 176 PHE A N 1
ATOM 1337 C CA . PHE A 1 176 ? -15.531 -11.777 -7.550 1.00 56.94 176 PHE A CA 1
ATOM 1338 C C . PHE A 1 176 ? -16.226 -10.627 -8.287 1.00 56.94 176 PHE A C 1
ATOM 1340 O O . PHE A 1 176 ? -17.345 -10.255 -7.928 1.00 56.94 176 PHE A O 1
ATOM 1347 N N . LYS A 1 177 ? -15.607 -10.091 -9.347 1.00 53.72 177 LYS A N 1
ATOM 1348 C CA . LYS A 1 177 ? -16.203 -9.044 -10.185 1.00 53.72 177 LYS A CA 1
ATOM 1349 C C . LYS A 1 177 ? -17.385 -9.596 -10.979 1.00 53.72 177 LYS A C 1
ATOM 1351 O O . LYS A 1 177 ? -17.269 -10.613 -11.664 1.00 53.72 177 LYS A O 1
ATOM 1356 N N . ARG A 1 178 ? -18.529 -8.908 -10.940 1.00 50.28 178 ARG A N 1
ATOM 1357 C CA . ARG A 1 178 ? -19.720 -9.263 -11.732 1.00 50.28 178 ARG A CA 1
ATOM 1358 C C . ARG A 1 178 ? -20.036 -8.137 -12.703 1.00 50.28 178 ARG A C 1
ATOM 1360 O O . ARG A 1 178 ? -20.539 -7.094 -12.311 1.00 50.28 178 ARG A O 1
ATOM 1367 N N . GLY A 1 179 ? -19.806 -8.407 -13.990 1.00 47.00 179 GLY A N 1
ATOM 1368 C CA . GLY A 1 179 ? -20.133 -7.492 -15.084 1.00 47.00 179 GLY A CA 1
ATOM 1369 C C . GLY A 1 179 ? -19.151 -6.332 -15.210 1.00 47.00 179 GLY A C 1
ATOM 1370 O O . GLY A 1 179 ? -19.561 -5.194 -15.071 1.00 47.00 179 GLY A O 1
ATOM 1371 N N . SER A 1 180 ? -17.871 -6.609 -15.477 1.00 44.75 180 SER A N 1
ATOM 1372 C CA . SER A 1 180 ? -16.808 -5.602 -15.700 1.00 44.75 180 SER A CA 1
ATOM 1373 C C . SER A 1 180 ? -16.624 -4.541 -14.597 1.00 44.75 180 SER A C 1
ATOM 1375 O O . SER A 1 180 ? -15.854 -3.601 -14.796 1.00 44.75 180 SER A O 1
ATOM 1377 N N . VAL A 1 181 ? -17.287 -4.712 -13.451 1.00 34.78 181 VAL A N 1
ATOM 1378 C CA . VAL A 1 181 ? -17.217 -3.885 -12.242 1.00 34.78 181 VAL A CA 1
ATOM 1379 C C . VAL A 1 181 ? -16.729 -4.774 -11.105 1.00 34.78 181 VAL A C 1
ATOM 1381 O O . VAL A 1 181 ? -17.353 -5.842 -10.886 1.00 34.78 181 VAL A O 1
#

Solvent-accessible surface area (backbone atoms only — not comparable to full-atom values): 11230 Å² total; per-residue (Å²): 143,79,79,79,81,78,82,78,74,68,57,47,77,48,68,74,83,81,65,75,80,61,62,91,82,73,57,71,66,57,53,52,50,52,24,54,50,47,36,52,47,43,74,76,45,72,89,42,46,30,32,29,50,52,100,60,17,68,57,32,20,59,75,35,64,37,51,23,26,50,39,75,39,34,60,58,51,38,36,39,92,70,38,80,41,59,52,37,46,73,60,52,55,53,49,28,56,73,74,67,38,73,81,43,42,79,45,60,58,70,72,63,87,81,43,50,48,73,90,41,63,89,55,50,72,65,59,41,43,57,65,64,56,86,66,98,72,78,97,77,65,53,93,86,59,73,80,67,84,49,64,49,69,74,87,65,42,92,92,50,41,80,83,46,67,90,46,80,43,72,41,72,60,76,84,76,45,69,83,101,82

InterPro domains:
  IPR005137 Membrane complex biogenesis protein, BtpA family [PF03437] (10-179)
  IPR005137 Membrane complex biogenesis protein, BtpA family [PTHR21381] (10-133)

Secondary structure (DSSP, 8-state):
----------EEEEE-TT-PSP-S---HHHHHHHHHHHHHHHHH-TTSEEEEESTTHHHHHHHHT-SEEEETT-SS-EEETTEEEPP-HHHHHHHHHHTT-TTSEEEE-SS-TTSB-GGGTTS-HHHHHHHH---SS-TTSHHHH-----EE-S---TTTGGGGTTSSEE---TTT--S--